Protein AF-A0A8S9IIV4-F1 (afdb_monomer)

Sequence (200 aa):
MEEKLKYLSLVGAGALIGSVSTVALLKLLSRSSVKQQHDETPLTKLLEKNPTTTTVTAAIGQDLLADEIVSEHLTRNIQFFDLEAQRKVTGSYVVVIGLGGVGSHAASMLLRSGVGKLLLVDFDQVSLSSLNRHAVATRADVGIPKAVCLKKHFSAIFPECHVEAKVLLYDSSSEEEILSGNPDFVLDCIDNIDTKVWLS

Radius of gyration: 24.54 Å; Cα contacts (8 Å, |Δi|>4): 240; chains: 1; bounding box: 67×61×58 Å

Structure (mmCIF, N/CA/C/O backbone):
data_AF-A0A8S9IIV4-F1
#
_entry.id   AF-A0A8S9IIV4-F1
#
loop_
_atom_site.group_PDB
_atom_site.id
_atom_site.type_symbol
_atom_site.label_atom_id
_atom_site.label_alt_id
_atom_site.label_comp_id
_atom_site.label_asym_id
_atom_site.label_entity_id
_atom_site.label_seq_id
_atom_site.pdbx_PDB_ins_code
_atom_site.Cartn_x
_atom_site.Cartn_y
_atom_site.Cartn_z
_atom_site.occupancy
_atom_site.B_iso_or_equiv
_atom_site.auth_seq_id
_atom_site.auth_comp_id
_atom_site.auth_asym_id
_atom_site.auth_atom_id
_atom_site.pdbx_PDB_model_num
ATOM 1 N N . MET A 1 1 ? 40.533 -11.752 43.257 1.00 53.47 1 MET A N 1
ATOM 2 C CA . MET A 1 1 ? 40.958 -12.064 41.869 1.00 53.47 1 MET A CA 1
ATOM 3 C C . MET A 1 1 ? 40.416 -13.413 41.380 1.00 53.47 1 MET A C 1
ATOM 5 O O . MET A 1 1 ? 40.329 -13.603 40.178 1.00 53.47 1 MET A O 1
ATOM 9 N N . GLU A 1 2 ? 39.970 -14.307 42.272 1.00 50.22 2 GLU A N 1
ATOM 10 C CA . GLU A 1 2 ? 39.450 -15.643 41.921 1.00 50.22 2 GLU A CA 1
ATOM 11 C C . GLU A 1 2 ? 37.975 -15.699 41.471 1.00 50.22 2 GLU A C 1
ATOM 13 O O . GLU A 1 2 ? 37.574 -16.673 40.843 1.00 50.22 2 GLU A O 1
ATOM 18 N N . GLU A 1 3 ? 37.157 -14.663 41.696 1.00 50.38 3 GLU A N 1
ATOM 19 C CA . GLU A 1 3 ? 35.749 -14.680 41.247 1.00 50.38 3 GLU A CA 1
ATOM 20 C C . GLU A 1 3 ? 35.558 -14.420 39.744 1.00 50.38 3 GLU A C 1
ATOM 22 O O . GLU A 1 3 ? 34.597 -14.906 39.148 1.00 50.38 3 GLU A O 1
ATOM 27 N N . LYS A 1 4 ? 36.493 -13.722 39.085 1.00 43.22 4 LYS A N 1
ATOM 28 C CA . LYS A 1 4 ? 36.398 -13.441 37.639 1.00 43.22 4 LYS A CA 1
ATOM 29 C C . LYS A 1 4 ? 36.689 -14.661 36.754 1.00 43.22 4 LYS A C 1
ATOM 31 O O . LYS A 1 4 ? 36.334 -14.640 35.580 1.00 43.22 4 LYS A O 1
ATOM 36 N N . LEU A 1 5 ? 37.282 -15.728 37.297 1.00 45.66 5 LEU A N 1
ATOM 37 C CA . LEU A 1 5 ? 37.645 -16.921 36.521 1.00 45.66 5 LEU A CA 1
ATOM 38 C C . LEU A 1 5 ? 36.514 -17.967 36.438 1.00 45.66 5 LEU A C 1
ATOM 40 O O . LEU A 1 5 ? 36.489 -18.756 35.498 1.00 45.66 5 LEU A O 1
ATOM 44 N N . LYS A 1 6 ? 35.536 -17.946 37.359 1.00 41.53 6 LYS A N 1
ATOM 45 C CA . LYS A 1 6 ? 34.373 -18.860 37.332 1.00 41.53 6 LYS A CA 1
ATOM 46 C C . LYS A 1 6 ? 33.270 -18.426 36.360 1.00 41.53 6 LYS A C 1
ATOM 48 O O . LYS A 1 6 ? 32.585 -19.276 35.805 1.00 41.53 6 LYS A O 1
ATOM 53 N N . TYR A 1 7 ? 33.119 -17.126 36.102 1.00 41.41 7 TYR A N 1
ATOM 54 C CA . TYR A 1 7 ? 32.130 -16.637 35.132 1.00 41.41 7 TYR A CA 1
ATOM 55 C C . TYR A 1 7 ? 32.550 -16.875 33.674 1.00 41.41 7 TYR A C 1
ATOM 57 O O . TYR A 1 7 ? 31.695 -17.079 32.815 1.00 41.41 7 TYR A O 1
ATOM 65 N N . LEU A 1 8 ? 33.856 -16.927 33.391 1.00 37.94 8 LEU A N 1
ATOM 66 C CA . LEU A 1 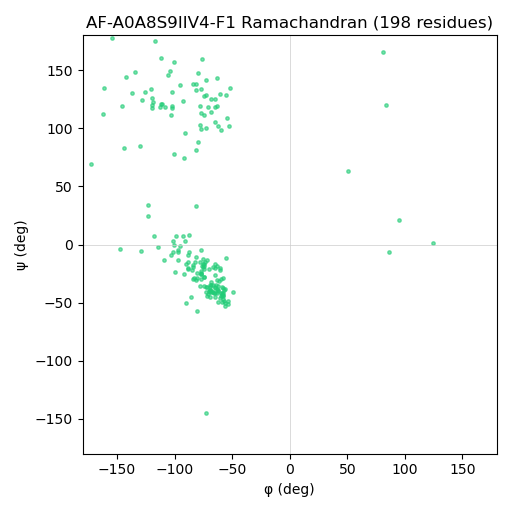8 ? 34.353 -17.151 32.033 1.00 37.94 8 LEU A CA 1
ATOM 67 C C . LEU A 1 8 ? 34.254 -18.626 31.595 1.00 37.94 8 LEU A C 1
ATOM 69 O O . LEU A 1 8 ? 34.108 -18.894 30.406 1.00 37.94 8 LEU A O 1
ATOM 73 N N . SER A 1 9 ? 34.246 -19.585 32.533 1.00 40.44 9 SER A N 1
ATOM 74 C CA . SER A 1 9 ? 34.023 -21.003 32.208 1.00 40.44 9 SER A CA 1
ATOM 75 C C . SER A 1 9 ? 32.545 -21.361 32.017 1.00 40.44 9 SER A C 1
ATOM 77 O O . SER A 1 9 ? 32.244 -22.296 31.277 1.00 40.44 9 SER A O 1
ATOM 79 N N . LEU A 1 10 ? 31.612 -20.602 32.607 1.00 41.16 10 LEU A N 1
ATOM 80 C CA . LEU A 1 10 ? 30.175 -20.861 32.464 1.00 41.16 10 LEU A CA 1
ATOM 81 C C . LEU A 1 10 ? 29.594 -20.304 31.152 1.00 41.16 10 LEU A C 1
ATOM 83 O O . LEU A 1 10 ? 28.684 -20.898 30.579 1.00 41.16 10 LEU A O 1
ATOM 87 N N . VAL A 1 11 ? 30.156 -19.210 30.625 1.00 43.62 11 VAL A N 1
ATOM 88 C CA . VAL A 1 11 ? 29.749 -18.648 29.321 1.00 43.62 11 VAL A CA 1
ATOM 89 C C . VAL A 1 11 ? 30.330 -19.456 28.145 1.00 43.62 11 VAL A C 1
ATOM 91 O O . VAL A 1 11 ? 29.747 -19.489 27.064 1.00 43.62 11 VAL A O 1
ATOM 94 N N . GLY A 1 12 ? 31.425 -20.196 28.362 1.00 41.91 12 GLY A N 1
ATOM 95 C CA . GLY A 1 12 ? 32.062 -21.038 27.342 1.00 41.91 12 GLY A CA 1
ATOM 96 C C . GLY A 1 12 ? 31.382 -22.387 27.061 1.00 41.91 12 GLY A C 1
ATOM 97 O O . GLY A 1 12 ? 31.666 -22.996 26.033 1.00 41.91 12 GLY A O 1
ATOM 98 N N . ALA A 1 13 ? 30.473 -22.860 27.920 1.00 39.53 13 ALA A N 1
ATOM 99 C CA . ALA A 1 13 ? 29.828 -24.172 27.762 1.00 39.53 13 ALA A CA 1
ATOM 100 C C . ALA A 1 13 ? 28.437 -24.124 27.090 1.00 39.53 13 ALA A C 1
ATOM 102 O O . ALA A 1 13 ? 27.929 -25.156 26.657 1.00 39.53 13 ALA A O 1
ATOM 103 N N . GLY A 1 14 ? 27.824 -22.940 26.956 1.00 41.41 14 GLY A N 1
ATOM 104 C CA . GLY A 1 14 ? 26.481 -22.780 26.374 1.00 41.41 14 GLY A CA 1
ATOM 105 C C . GLY A 1 14 ? 26.434 -22.606 24.849 1.00 41.41 14 GLY A C 1
ATOM 106 O O . GLY A 1 14 ? 25.377 -22.769 24.248 1.00 41.41 14 GLY A O 1
ATOM 107 N N . ALA A 1 15 ? 27.563 -22.302 24.202 1.00 43.84 15 ALA A N 1
ATOM 108 C CA . ALA A 1 15 ? 27.602 -21.918 22.784 1.00 43.84 15 ALA A CA 1
ATOM 109 C C . ALA A 1 15 ? 28.057 -23.034 21.819 1.00 43.84 15 ALA A C 1
ATOM 111 O O . ALA A 1 15 ? 28.152 -22.801 20.617 1.00 43.84 15 ALA A O 1
ATOM 112 N N . LEU A 1 16 ? 28.320 -24.251 22.311 1.00 44.00 16 LEU A N 1
ATOM 113 C CA . LEU A 1 16 ? 28.888 -25.346 21.503 1.00 44.00 16 LEU A CA 1
ATOM 114 C C . LEU A 1 16 ? 27.966 -26.559 21.296 1.00 44.00 16 LEU A C 1
ATOM 116 O O . LEU A 1 16 ? 28.324 -27.462 20.548 1.00 44.00 16 LEU A O 1
ATOM 120 N N . ILE A 1 17 ? 26.758 -26.570 21.872 1.00 46.38 17 ILE A N 1
ATOM 121 C CA . ILE A 1 17 ? 25.796 -27.683 21.700 1.00 46.38 17 ILE A CA 1
ATOM 122 C C . ILE A 1 17 ? 24.687 -27.344 20.671 1.00 46.38 17 ILE A C 1
ATOM 124 O O . ILE A 1 17 ? 23.921 -28.208 20.250 1.00 46.38 17 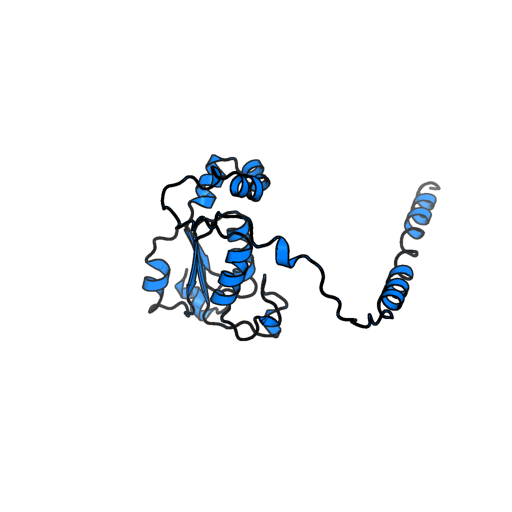ILE A O 1
ATOM 128 N N . GLY A 1 18 ? 24.633 -26.104 20.169 1.00 42.50 18 GLY A N 1
ATOM 129 C CA . GLY A 1 18 ? 23.565 -25.639 19.268 1.00 42.50 18 GLY A CA 1
ATOM 130 C C . GLY A 1 18 ? 23.798 -25.821 17.761 1.00 42.50 18 GLY A C 1
ATOM 131 O O . GLY A 1 18 ? 22.841 -25.747 16.996 1.00 42.50 18 GLY A O 1
ATOM 132 N N . SER A 1 19 ? 25.032 -26.054 17.303 1.00 49.28 19 SER A N 1
ATOM 133 C CA . SER A 1 19 ? 25.365 -26.004 15.864 1.00 49.28 19 SER A CA 1
ATOM 134 C C . SER A 1 19 ? 25.436 -27.369 15.172 1.00 49.28 19 SER A C 1
ATOM 136 O O . SER A 1 19 ? 25.221 -27.458 13.965 1.00 49.28 19 SER A O 1
ATOM 138 N N . VAL A 1 20 ? 25.684 -28.454 15.911 1.00 45.84 20 VAL A N 1
ATOM 139 C CA . VAL A 1 20 ? 25.726 -29.812 15.331 1.00 45.84 20 VAL A CA 1
ATOM 140 C C . VAL A 1 20 ? 24.316 -30.409 15.199 1.00 45.84 20 VAL A C 1
ATOM 142 O O . VAL A 1 20 ? 24.045 -31.175 14.274 1.00 45.84 20 VAL A O 1
ATOM 145 N N . SER A 1 21 ? 23.383 -30.002 16.067 1.00 51.91 21 SER A N 1
ATOM 146 C CA . SER A 1 21 ? 22.019 -30.546 16.101 1.00 51.91 21 SER A CA 1
ATOM 147 C C . SER A 1 21 ? 21.165 -30.097 14.904 1.00 51.91 21 SER A C 1
ATOM 149 O O . SER A 1 21 ? 20.422 -30.890 14.329 1.00 51.91 21 SER A O 1
ATOM 151 N N . THR A 1 22 ? 21.325 -28.855 14.438 1.00 50.53 22 THR A N 1
ATOM 152 C CA . THR A 1 22 ? 20.544 -28.287 13.322 1.00 50.53 22 THR A CA 1
ATOM 153 C C . THR A 1 22 ? 20.874 -28.927 11.974 1.00 50.53 22 THR A C 1
ATOM 155 O O . THR A 1 22 ? 19.968 -29.212 11.192 1.00 50.53 22 THR A O 1
ATOM 158 N N . VAL A 1 23 ? 22.148 -29.228 11.699 1.00 57.16 23 VAL A N 1
ATOM 159 C CA . VAL A 1 23 ? 22.558 -29.863 10.431 1.00 57.16 23 VAL A CA 1
ATOM 160 C C . VAL A 1 23 ? 22.133 -31.336 10.375 1.00 57.16 23 VAL A C 1
ATOM 162 O O . VAL A 1 23 ? 21.725 -31.821 9.316 1.00 57.16 23 VAL A O 1
ATOM 165 N N . ALA A 1 24 ? 22.179 -32.051 11.504 1.00 55.22 24 ALA A N 1
ATOM 166 C CA . ALA A 1 24 ? 21.678 -33.422 11.595 1.00 55.22 24 ALA A CA 1
ATOM 167 C C . ALA A 1 24 ? 20.149 -33.480 11.416 1.00 55.22 24 ALA A C 1
ATOM 169 O O . ALA A 1 24 ? 19.652 -34.331 10.676 1.00 55.22 24 ALA A O 1
ATOM 170 N N . LEU A 1 25 ? 19.420 -32.525 12.007 1.00 52.12 25 LEU A N 1
ATOM 171 C CA . LEU A 1 25 ? 17.968 -32.397 11.865 1.00 52.12 25 LEU A CA 1
ATOM 172 C C . LEU A 1 25 ? 17.553 -32.107 10.410 1.00 52.12 25 LEU A C 1
ATOM 174 O O . LEU A 1 25 ? 16.642 -32.746 9.889 1.00 52.12 25 LEU A O 1
ATOM 178 N N . LEU A 1 26 ? 18.279 -31.229 9.709 1.00 49.84 26 LEU A N 1
ATOM 179 C CA . LEU A 1 26 ? 18.055 -30.940 8.283 1.00 49.84 26 LEU A CA 1
ATOM 180 C C . LEU A 1 26 ? 18.280 -32.165 7.378 1.00 49.84 26 LEU A C 1
ATOM 182 O O . LEU A 1 26 ? 17.540 -32.363 6.414 1.00 49.84 26 LEU A O 1
ATOM 186 N N . LYS A 1 27 ? 19.252 -33.030 7.700 1.00 46.03 27 LYS A N 1
ATOM 187 C CA . LYS A 1 27 ? 19.483 -34.282 6.952 1.00 46.03 27 LYS A CA 1
ATOM 188 C C . LYS A 1 27 ? 18.437 -35.364 7.245 1.00 46.03 27 LYS A C 1
ATOM 190 O O . LYS A 1 27 ? 18.172 -36.184 6.367 1.00 46.03 27 LYS A O 1
ATOM 195 N N . LEU A 1 28 ? 17.834 -35.352 8.435 1.00 51.53 28 LEU A N 1
ATOM 196 C CA . LEU A 1 28 ? 16.732 -36.244 8.821 1.00 51.53 28 LEU A CA 1
ATOM 197 C C . LEU A 1 28 ? 15.401 -35.848 8.163 1.00 51.53 28 LEU A C 1
ATOM 199 O O . LEU A 1 28 ? 14.647 -36.724 7.748 1.00 51.53 28 LEU A O 1
ATOM 203 N N . LEU A 1 29 ? 15.145 -34.549 7.986 1.00 48.78 29 LEU A N 1
ATOM 204 C CA . LEU A 1 29 ? 13.925 -34.049 7.336 1.00 48.78 29 LEU A CA 1
ATOM 205 C C . LEU A 1 29 ? 13.931 -34.218 5.801 1.00 48.78 29 LEU A C 1
ATOM 207 O O . LEU A 1 29 ? 12.874 -34.238 5.179 1.00 48.78 29 LEU A O 1
ATOM 211 N N . SER A 1 30 ? 15.102 -34.408 5.181 1.00 40.81 30 SER A N 1
ATOM 212 C CA . SER A 1 30 ? 15.260 -34.525 3.720 1.00 40.81 30 SER A CA 1
ATOM 213 C C . SER A 1 30 ? 15.088 -35.949 3.152 1.00 40.81 30 SER A C 1
ATOM 215 O O . SER A 1 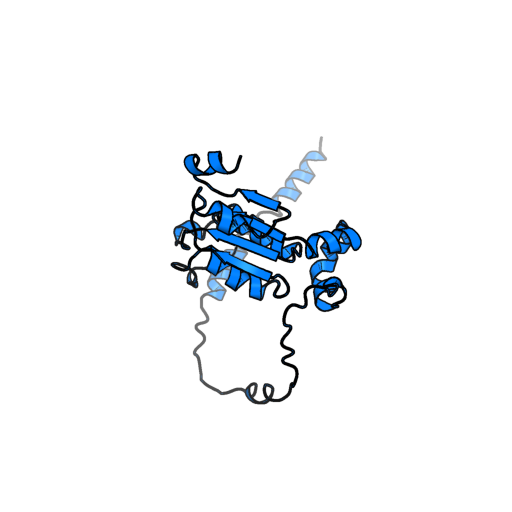30 ? 15.377 -36.159 1.971 1.00 40.81 30 SER A O 1
ATOM 217 N N . ARG A 1 31 ? 14.660 -36.954 3.932 1.00 43.81 31 ARG A N 1
ATOM 218 C CA . ARG A 1 31 ? 14.569 -38.351 3.438 1.00 43.81 31 ARG A CA 1
ATOM 219 C C . ARG A 1 31 ? 13.178 -38.977 3.412 1.00 43.81 31 ARG A C 1
ATOM 221 O O . ARG A 1 31 ? 13.053 -40.135 3.024 1.00 43.81 31 ARG A O 1
ATOM 228 N N . SER A 1 32 ? 12.131 -38.214 3.690 1.00 34.50 32 SER A N 1
ATOM 229 C CA . SER A 1 32 ? 10.758 -38.713 3.597 1.00 34.50 32 SER A CA 1
ATOM 230 C C . SER A 1 32 ? 10.103 -38.255 2.294 1.00 34.50 32 SER A C 1
ATOM 232 O O . SER A 1 32 ? 9.301 -37.326 2.288 1.00 34.50 32 SER A O 1
ATOM 234 N N . SER A 1 33 ? 10.433 -38.908 1.176 1.00 37.16 33 SER A N 1
ATOM 235 C CA . SER A 1 33 ? 9.560 -38.891 -0.005 1.00 37.16 33 SER A CA 1
ATOM 236 C C . SER A 1 33 ? 8.230 -39.537 0.376 1.00 37.16 33 SER A C 1
ATOM 238 O O . SER A 1 33 ? 8.132 -40.760 0.477 1.00 37.16 33 SER A O 1
ATOM 240 N N . VAL A 1 34 ? 7.207 -38.716 0.610 1.00 35.69 34 VAL A N 1
ATOM 241 C CA . VAL A 1 34 ? 5.833 -39.181 0.797 1.00 35.69 34 VAL A CA 1
ATOM 242 C C . VAL A 1 34 ? 5.260 -39.522 -0.574 1.00 35.69 34 VAL A C 1
ATOM 244 O O . VAL A 1 34 ? 5.085 -38.668 -1.440 1.00 35.69 34 VAL A O 1
ATOM 247 N N . LYS A 1 35 ? 5.003 -40.813 -0.768 1.00 32.44 35 LYS A N 1
ATOM 248 C CA . LYS A 1 35 ? 4.274 -41.381 -1.899 1.00 32.44 35 LYS A CA 1
ATOM 249 C C . LYS A 1 35 ? 2.811 -40.927 -1.774 1.00 32.44 35 LYS A C 1
ATOM 251 O O . LYS A 1 35 ? 2.152 -41.295 -0.808 1.00 32.44 35 LYS A O 1
ATOM 256 N N . GLN A 1 36 ? 2.316 -40.106 -2.702 1.00 33.59 36 GLN A N 1
ATOM 257 C CA . GLN A 1 36 ? 0.895 -39.748 -2.746 1.00 33.59 36 GLN A CA 1
ATOM 258 C C . GLN A 1 36 ? 0.078 -40.963 -3.198 1.00 33.59 36 GLN A C 1
ATOM 260 O O . GLN A 1 36 ? 0.261 -41.472 -4.303 1.00 33.59 36 GLN A O 1
ATOM 265 N N . GLN A 1 37 ? -0.813 -41.419 -2.324 1.00 31.41 37 GLN A N 1
ATOM 266 C CA . GLN A 1 37 ? -1.861 -42.386 -2.613 1.00 31.41 37 GLN A CA 1
ATOM 267 C C . GLN A 1 37 ? -3.184 -41.616 -2.518 1.00 31.41 37 GLN A C 1
ATOM 269 O O . GLN A 1 37 ? -3.451 -40.977 -1.503 1.00 31.41 37 GLN A O 1
ATOM 274 N N . HIS A 1 38 ? -3.939 -41.593 -3.618 1.00 35.31 38 HIS A N 1
ATOM 275 C CA . HIS A 1 38 ? -5.248 -40.951 -3.725 1.00 35.31 38 HIS A CA 1
ATOM 276 C C . HIS A 1 38 ? -6.234 -41.680 -2.806 1.00 35.31 38 HIS A C 1
ATOM 278 O O . HIS A 1 38 ? -6.490 -42.862 -3.027 1.00 35.31 38 HIS A O 1
ATOM 284 N N . ASP A 1 39 ? -6.787 -40.983 -1.817 1.00 32.56 39 ASP A N 1
ATOM 285 C CA . ASP A 1 39 ? -8.023 -41.398 -1.157 1.00 32.56 39 ASP A CA 1
ATOM 286 C C . ASP A 1 39 ? -8.809 -40.138 -0.767 1.00 32.56 39 ASP A C 1
ATOM 288 O O . ASP A 1 39 ? -8.299 -39.255 -0.069 1.00 32.56 39 ASP A O 1
ATOM 292 N N . GLU A 1 40 ? -10.016 -39.996 -1.314 1.00 37.44 40 GLU A N 1
ATOM 293 C CA . GLU A 1 40 ? -10.862 -38.822 -1.104 1.00 37.44 40 GLU A CA 1
ATOM 294 C C . GLU A 1 40 ? -11.360 -38.772 0.344 1.00 37.44 40 GLU A C 1
ATOM 296 O O . GLU A 1 40 ? -11.976 -39.711 0.846 1.00 37.44 40 GLU A O 1
ATOM 301 N N . THR A 1 41 ? -11.113 -37.654 1.030 1.00 36.38 41 THR A N 1
ATOM 302 C CA . THR A 1 41 ? -11.568 -37.423 2.408 1.00 36.38 41 THR A CA 1
ATOM 303 C C . THR A 1 41 ? -12.772 -36.465 2.447 1.00 36.38 41 THR A C 1
ATOM 305 O O . THR A 1 41 ? -12.892 -35.568 1.611 1.00 36.38 41 THR A O 1
ATOM 308 N N . PRO A 1 42 ? -13.678 -36.614 3.432 1.00 40.12 42 PRO A N 1
ATOM 309 C CA . PRO A 1 42 ? -15.064 -36.133 3.408 1.00 40.12 42 PRO A CA 1
ATOM 310 C C . PRO A 1 42 ? -15.242 -34.640 3.759 1.00 40.12 42 PRO A C 1
ATOM 312 O O . PRO A 1 42 ? -16.254 -34.259 4.349 1.00 40.12 42 PRO A O 1
ATOM 315 N N . LEU A 1 43 ? -14.283 -33.774 3.407 1.00 35.94 43 LEU A N 1
ATOM 316 C CA . LEU A 1 43 ? -14.374 -32.324 3.652 1.00 35.94 43 LEU A CA 1
ATOM 317 C C . LEU A 1 43 ? -15.312 -31.595 2.678 1.00 35.94 43 LEU A C 1
ATOM 319 O O . LEU A 1 43 ? -15.795 -30.507 2.988 1.00 35.94 43 LEU A O 1
ATOM 323 N N . THR A 1 44 ? -15.629 -32.199 1.532 1.00 36.47 44 THR A N 1
ATOM 324 C CA . THR A 1 44 ? -16.540 -31.626 0.528 1.00 36.47 44 THR A CA 1
ATOM 325 C C . THR A 1 44 ? -17.977 -31.472 1.031 1.00 36.47 44 THR A C 1
ATOM 327 O O . THR A 1 44 ? -18.709 -30.634 0.518 1.00 36.47 44 THR A O 1
ATOM 330 N N . LYS A 1 45 ? -18.381 -32.193 2.085 1.00 37.00 45 LYS A N 1
ATOM 331 C CA . LYS A 1 45 ? -19.748 -32.123 2.637 1.00 37.00 45 LYS A CA 1
ATOM 332 C C . LYS A 1 45 ? -19.973 -31.023 3.682 1.00 37.00 45 LYS A C 1
ATOM 334 O O . LYS A 1 45 ? -21.111 -30.822 4.093 1.00 37.00 45 LYS A O 1
ATOM 339 N N . LEU A 1 46 ? -18.930 -30.311 4.117 1.00 37.22 46 LEU A N 1
ATOM 340 C CA . LEU A 1 46 ? -19.057 -29.242 5.123 1.00 37.22 46 LEU A CA 1
ATOM 341 C C . LEU A 1 46 ? -19.144 -27.831 4.523 1.00 37.22 46 LEU A C 1
ATOM 343 O O . LEU A 1 46 ? -19.417 -26.884 5.252 1.00 37.22 46 LEU A O 1
ATOM 347 N N . LEU A 1 47 ? -18.966 -27.685 3.206 1.00 41.50 47 LEU A N 1
ATOM 348 C CA . LEU A 1 47 ? -19.007 -26.385 2.524 1.00 41.50 47 LEU A CA 1
ATOM 349 C C . LEU A 1 47 ? -20.417 -25.965 2.061 1.00 41.50 47 LEU A C 1
ATOM 351 O O . LEU A 1 47 ? -20.607 -24.817 1.678 1.00 41.50 47 LEU A O 1
ATOM 355 N N . GLU A 1 48 ? -21.425 -26.841 2.139 1.00 37.22 48 GLU A N 1
ATOM 356 C CA . GLU A 1 48 ? -22.793 -26.549 1.658 1.00 37.22 48 GLU A CA 1
ATOM 357 C C . GLU A 1 48 ? -23.739 -25.947 2.716 1.00 37.22 48 GLU A C 1
ATOM 359 O O . GLU A 1 48 ? -24.910 -25.692 2.437 1.00 37.22 48 GLU A O 1
ATOM 364 N N . LYS A 1 49 ? -23.265 -25.676 3.937 1.00 39.91 49 LYS A N 1
ATOM 365 C CA . LYS A 1 49 ? -24.074 -25.029 4.982 1.00 39.91 49 LYS A CA 1
ATOM 366 C C . LYS A 1 49 ? -23.333 -23.855 5.601 1.00 39.91 49 LYS A C 1
ATOM 368 O O . LYS A 1 49 ? -22.732 -24.014 6.652 1.00 39.91 49 LYS A O 1
ATOM 373 N N . ASN A 1 50 ? -23.422 -22.689 4.966 1.00 32.06 50 ASN A N 1
ATOM 374 C CA . ASN A 1 50 ? -23.464 -21.395 5.654 1.00 32.06 50 ASN A CA 1
ATOM 375 C C . ASN A 1 50 ? -24.012 -20.315 4.703 1.00 32.06 50 ASN A C 1
ATOM 377 O O . ASN A 1 50 ? -23.350 -19.977 3.722 1.00 32.06 50 ASN A O 1
ATOM 381 N N . PRO A 1 51 ? -25.212 -19.765 4.962 1.00 42.31 51 PRO A N 1
ATOM 382 C CA . PRO A 1 51 ? -25.721 -18.613 4.241 1.00 42.31 51 PRO A CA 1
ATOM 383 C C . PRO A 1 51 ? -25.295 -17.338 4.977 1.00 42.31 51 PRO A C 1
ATOM 385 O O . PRO A 1 51 ? -25.974 -16.941 5.913 1.00 42.31 51 PRO A O 1
ATOM 388 N N . THR A 1 52 ? -24.195 -16.709 4.557 1.00 34.59 52 THR A N 1
ATOM 389 C CA . THR A 1 52 ? -23.883 -15.287 4.835 1.00 34.59 52 THR A CA 1
ATOM 390 C C . THR A 1 52 ? -22.646 -14.853 4.048 1.00 34.59 52 THR A C 1
ATOM 392 O O . THR A 1 52 ? -21.581 -14.568 4.585 1.00 34.59 52 THR A O 1
ATOM 395 N N . THR A 1 53 ? -22.785 -14.759 2.728 1.00 32.56 53 THR A N 1
ATOM 396 C CA . THR A 1 53 ? -21.965 -13.818 1.958 1.00 32.56 53 THR A CA 1
ATOM 397 C C . THR A 1 53 ? -22.624 -12.451 2.101 1.00 32.56 53 THR A C 1
ATOM 399 O O . THR A 1 53 ? -23.408 -12.035 1.253 1.00 32.56 53 THR A O 1
ATOM 402 N N . THR A 1 54 ? -22.366 -11.770 3.218 1.00 34.28 54 THR A N 1
ATOM 403 C CA . THR A 1 54 ? -22.662 -10.341 3.313 1.00 34.28 54 THR A CA 1
ATOM 404 C C . THR A 1 54 ? -21.621 -9.631 2.466 1.00 34.28 54 THR A C 1
ATOM 406 O O . THR A 1 54 ? -20.467 -9.479 2.855 1.00 34.28 54 THR A O 1
ATOM 409 N N . THR A 1 55 ? -22.019 -9.249 1.260 1.00 31.92 55 THR A N 1
ATOM 410 C CA . THR A 1 55 ? -21.306 -8.271 0.448 1.00 31.92 55 THR A CA 1
ATOM 411 C C . THR A 1 55 ? -21.247 -6.965 1.240 1.00 31.92 55 THR A C 1
ATOM 413 O O . THR A 1 55 ? -22.222 -6.221 1.276 1.00 31.92 55 THR A O 1
ATOM 416 N N . VAL A 1 56 ? -20.126 -6.689 1.909 1.00 41.78 56 VAL A N 1
ATOM 417 C CA . VAL A 1 56 ? -19.880 -5.373 2.506 1.00 41.78 56 VAL A CA 1
ATOM 418 C C . VAL A 1 56 ? -19.420 -4.457 1.380 1.00 41.78 56 VAL A C 1
ATOM 420 O O . VAL A 1 56 ? -18.243 -4.348 1.050 1.00 41.78 56 VAL A O 1
ATOM 423 N N . THR A 1 57 ? -20.391 -3.840 0.717 1.00 34.66 57 THR A N 1
ATOM 424 C CA . THR A 1 57 ? -20.157 -2.604 -0.022 1.00 34.66 57 THR A CA 1
ATOM 425 C C . THR A 1 57 ? -19.735 -1.563 1.010 1.00 34.66 57 THR A C 1
ATOM 427 O O . THR A 1 57 ? -20.485 -1.310 1.949 1.00 34.66 57 THR A O 1
ATOM 430 N N . ALA A 1 58 ? -18.525 -1.017 0.873 1.00 39.38 58 ALA A N 1
ATOM 431 C CA . ALA A 1 58 ? -17.972 -0.001 1.760 1.00 39.38 58 ALA A CA 1
ATOM 432 C C . ALA A 1 58 ? -18.950 1.177 1.899 1.00 39.38 58 ALA A C 1
ATOM 434 O O . ALA A 1 58 ? -19.088 2.015 1.004 1.00 39.38 58 ALA A O 1
ATOM 435 N N . ALA A 1 59 ? -19.660 1.210 3.024 1.00 34.84 59 ALA A N 1
ATOM 436 C CA . ALA A 1 59 ? -20.486 2.328 3.422 1.00 34.84 59 ALA A CA 1
ATOM 437 C C . ALA A 1 59 ? -19.558 3.405 3.984 1.00 34.84 59 ALA A C 1
ATOM 439 O O . ALA A 1 59 ? -19.078 3.314 5.113 1.00 34.84 59 ALA A O 1
ATOM 440 N N . ILE A 1 60 ? -19.303 4.431 3.177 1.00 42.50 60 ILE A N 1
ATOM 441 C CA . ILE A 1 60 ? -18.743 5.695 3.649 1.00 42.50 60 ILE A CA 1
ATOM 442 C C . ILE A 1 60 ? -19.671 6.193 4.769 1.00 42.50 60 ILE A C 1
ATOM 444 O O . ILE A 1 60 ? -20.810 6.572 4.501 1.00 42.50 60 ILE A O 1
ATOM 448 N N . GLY A 1 61 ? -19.207 6.138 6.021 1.00 52.56 61 GLY A N 1
ATOM 449 C CA . GLY A 1 61 ? -19.922 6.686 7.180 1.00 52.56 61 GLY A CA 1
ATOM 450 C C . GLY A 1 61 ? -20.216 5.732 8.343 1.00 52.56 61 GLY A C 1
ATOM 451 O O . GLY A 1 61 ? -20.830 6.178 9.310 1.00 52.56 61 GLY A O 1
ATOM 452 N N . GLN A 1 62 ? -19.799 4.463 8.300 1.00 65.44 62 GLN A N 1
ATOM 453 C CA . GLN A 1 62 ? -19.846 3.586 9.482 1.00 65.44 62 GLN A CA 1
ATOM 454 C C . GLN A 1 62 ? -18.496 3.579 10.216 1.00 65.44 62 GLN A C 1
ATOM 456 O O . GLN A 1 62 ? -17.444 3.542 9.582 1.00 65.44 62 GLN A O 1
ATOM 461 N N . ASP A 1 63 ? -18.532 3.644 11.552 1.00 85.50 63 ASP A N 1
ATOM 462 C CA . ASP A 1 63 ? -17.342 3.502 12.399 1.00 85.50 63 ASP A CA 1
ATOM 463 C C . ASP A 1 63 ? -16.784 2.085 12.235 1.00 85.50 63 ASP A C 1
ATOM 465 O O . ASP A 1 63 ? -17.363 1.124 12.740 1.00 85.50 63 ASP A O 1
ATOM 469 N N . LEU A 1 64 ? -15.673 1.956 11.506 1.00 88.81 64 LEU A N 1
ATOM 470 C CA . LEU A 1 64 ? -15.048 0.669 11.210 1.00 88.81 64 LEU A CA 1
ATOM 471 C C . LEU A 1 64 ? -14.638 -0.079 12.489 1.00 88.81 64 LEU A C 1
ATOM 473 O O . LEU A 1 64 ? -14.659 -1.305 12.522 1.00 88.81 64 LEU A O 1
ATOM 477 N N . LEU A 1 65 ? -14.315 0.651 13.561 1.00 92.06 65 LEU A N 1
ATOM 478 C CA . LEU A 1 65 ? -13.923 0.068 14.846 1.00 92.06 65 LEU A CA 1
ATOM 479 C C . LEU A 1 65 ? -15.114 -0.458 15.660 1.00 92.06 65 LEU A C 1
ATOM 481 O O . LEU A 1 65 ? -14.907 -1.051 16.715 1.00 92.06 65 LEU A O 1
ATOM 485 N N . ALA A 1 66 ? -16.352 -0.250 15.197 1.00 92.00 66 ALA A N 1
ATOM 486 C CA . ALA A 1 66 ? -17.524 -0.891 15.788 1.00 92.00 66 ALA A CA 1
ATOM 487 C C . ALA A 1 66 ? -17.624 -2.383 15.421 1.00 92.00 66 ALA A C 1
ATOM 489 O O . ALA A 1 66 ? -18.341 -3.124 16.093 1.00 92.00 66 ALA A O 1
ATOM 490 N N . ASP A 1 67 ? -16.923 -2.823 14.370 1.00 94.69 67 ASP A N 1
ATOM 491 C CA . ASP A 1 67 ? -16.788 -4.238 14.039 1.00 94.69 67 ASP A CA 1
ATOM 492 C C . ASP A 1 67 ? -15.818 -4.924 15.016 1.00 94.69 67 ASP A C 1
ATOM 494 O O . ASP A 1 67 ? -14.692 -4.471 15.231 1.00 94.69 67 ASP A O 1
ATOM 498 N N . GLU A 1 68 ? -16.257 -6.031 15.617 1.00 95.12 68 GLU A N 1
ATOM 499 C CA . GLU A 1 68 ? -15.492 -6.751 16.639 1.00 95.12 68 GLU A CA 1
ATOM 500 C C . GLU A 1 68 ? -14.195 -7.358 16.081 1.00 95.12 68 GLU A C 1
ATOM 502 O O . GLU A 1 68 ? -13.163 -7.329 16.755 1.00 95.12 68 GLU A O 1
ATOM 507 N N . ILE A 1 6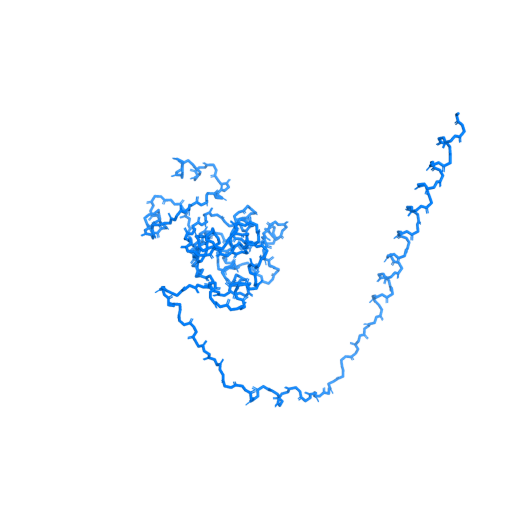9 ? -14.214 -7.858 14.841 1.00 95.94 69 ILE A N 1
ATOM 508 C CA . ILE A 1 69 ? -13.038 -8.454 14.194 1.00 95.94 69 ILE A CA 1
ATOM 509 C C . ILE A 1 69 ? -12.015 -7.361 13.899 1.00 95.94 69 ILE A C 1
ATOM 511 O O . ILE A 1 69 ? -10.828 -7.539 14.187 1.00 95.94 69 ILE A O 1
ATOM 515 N N . VAL A 1 70 ? -12.460 -6.223 13.363 1.00 96.25 70 VAL A N 1
ATOM 516 C CA . VAL A 1 70 ? -11.565 -5.094 13.080 1.00 96.25 70 VAL A CA 1
ATOM 517 C C . VAL A 1 70 ? -10.982 -4.523 14.367 1.00 96.25 70 VAL A C 1
ATOM 519 O O . VAL A 1 70 ? -9.771 -4.291 14.442 1.00 96.25 70 VAL A O 1
ATOM 522 N N . SER A 1 71 ? -11.820 -4.323 15.386 1.00 95.38 71 SER A N 1
ATOM 523 C CA . SER A 1 71 ? -11.368 -3.839 16.688 1.00 95.38 71 SER A CA 1
ATOM 524 C C . SER A 1 71 ? -10.315 -4.774 17.276 1.00 95.38 71 SER A C 1
ATOM 526 O O . SER A 1 71 ? -9.284 -4.291 17.741 1.00 95.38 71 SER A O 1
ATOM 528 N N . GLU A 1 72 ? -10.526 -6.094 17.212 1.00 97.56 72 GLU A N 1
ATOM 529 C CA . GLU A 1 72 ? -9.556 -7.058 17.732 1.00 97.56 72 GLU A CA 1
ATOM 530 C C . GLU A 1 72 ? -8.255 -7.076 16.915 1.00 97.56 72 GLU A C 1
ATOM 532 O O . GLU A 1 72 ? -7.159 -7.090 17.482 1.00 97.56 72 GLU A O 1
ATOM 537 N N . HIS A 1 73 ? -8.347 -6.996 15.585 1.00 97.38 73 HIS A N 1
ATOM 538 C CA . HIS A 1 73 ? -7.179 -6.923 14.703 1.00 97.38 73 HIS A CA 1
ATOM 539 C C . HIS A 1 73 ? -6.288 -5.712 15.041 1.00 97.38 73 HIS A C 1
ATOM 541 O O . HIS A 1 73 ? -5.058 -5.813 15.025 1.00 97.38 73 HIS A O 1
ATOM 547 N N . LEU A 1 74 ? -6.893 -4.581 15.413 1.00 97.69 74 LEU A N 1
ATOM 548 C CA . LEU A 1 74 ? -6.193 -3.333 15.727 1.00 97.69 74 LEU A CA 1
ATOM 549 C C . LEU A 1 74 ? -5.986 -3.100 17.234 1.00 97.69 74 LEU A C 1
ATOM 551 O O . LEU A 1 74 ? -5.456 -2.050 17.610 1.00 97.69 74 LEU A O 1
ATOM 555 N N . THR A 1 75 ? -6.310 -4.068 18.103 1.00 97.62 75 THR A N 1
ATOM 556 C CA . THR A 1 75 ? -6.264 -3.925 19.573 1.00 97.62 75 THR A CA 1
ATOM 557 C C . THR A 1 75 ? -4.942 -3.340 20.080 1.00 97.62 75 THR A C 1
ATOM 559 O O . THR A 1 75 ? -4.931 -2.483 20.964 1.00 97.62 75 THR A O 1
ATOM 562 N N . ARG A 1 76 ? -3.799 -3.758 19.519 1.00 97.75 76 ARG A N 1
ATOM 563 C CA . ARG A 1 76 ? -2.476 -3.252 19.939 1.00 97.75 76 ARG A CA 1
ATOM 564 C C . ARG A 1 76 ? -2.233 -1.799 19.553 1.00 97.75 76 ARG A C 1
ATOM 566 O O . ARG A 1 76 ? -1.610 -1.075 20.326 1.00 97.75 76 ARG A O 1
ATOM 573 N N . ASN A 1 77 ? -2.748 -1.370 18.408 1.00 97.12 77 ASN A N 1
ATOM 574 C CA . ASN A 1 77 ? -2.641 0.017 17.974 1.00 97.12 77 ASN A CA 1
ATOM 575 C C . ASN A 1 77 ? -3.546 0.898 18.844 1.00 97.12 77 ASN A C 1
ATOM 577 O O . ASN A 1 77 ? -3.090 1.921 19.344 1.00 97.12 77 ASN A O 1
ATOM 581 N N . ILE A 1 78 ? -4.769 0.437 19.137 1.00 97.06 78 ILE A N 1
ATOM 582 C CA . ILE A 1 78 ? -5.716 1.122 20.033 1.00 97.06 78 ILE A CA 1
ATOM 583 C C . ILE A 1 78 ? -5.127 1.278 21.441 1.00 97.06 78 ILE A C 1
ATOM 585 O O . ILE A 1 78 ? -5.238 2.340 22.041 1.00 97.06 78 ILE A O 1
ATOM 589 N N . GLN A 1 79 ? -4.457 0.253 21.977 1.00 97.38 79 GLN A N 1
ATOM 590 C CA . GLN A 1 79 ? -3.792 0.338 23.286 1.00 97.38 79 GLN A CA 1
ATOM 591 C C . GLN A 1 79 ? -2.653 1.365 23.321 1.00 97.38 79 GLN A C 1
ATOM 593 O O . GLN A 1 79 ? -2.367 1.916 24.382 1.00 97.38 79 GLN A O 1
ATOM 598 N N . PHE A 1 80 ? -1.982 1.589 22.190 1.00 96.88 80 PHE A N 1
ATOM 599 C CA . PHE A 1 80 ? -0.862 2.520 22.091 1.00 96.88 80 PHE A CA 1
ATOM 600 C C . PHE A 1 80 ? -1.318 3.960 21.825 1.00 96.88 80 PHE A C 1
ATOM 602 O O . PHE A 1 80 ? -0.822 4.884 22.467 1.00 96.88 80 PHE A O 1
ATOM 609 N N . PHE A 1 81 ? -2.250 4.148 20.889 1.00 92.81 81 PHE A N 1
ATOM 610 C CA . PHE A 1 81 ? -2.708 5.465 20.455 1.00 92.81 81 PHE A CA 1
ATOM 611 C C . PHE A 1 81 ? -3.913 5.999 21.218 1.00 92.81 81 PHE A C 1
ATOM 613 O O . PHE A 1 81 ? -4.037 7.212 21.280 1.00 92.81 81 PHE A O 1
ATOM 620 N N . ASP A 1 82 ? -4.738 5.124 21.798 1.00 96.44 82 ASP A N 1
ATOM 621 C CA . ASP A 1 82 ? -6.149 5.327 22.152 1.00 96.44 82 ASP A CA 1
ATOM 622 C C . ASP A 1 82 ? -7.144 5.146 20.983 1.00 96.44 82 ASP A C 1
ATOM 624 O O . ASP A 1 82 ? -6.778 5.049 19.808 1.00 96.44 82 ASP A O 1
ATOM 628 N N . LEU A 1 83 ? -8.432 5.021 21.328 1.00 95.44 83 LEU A N 1
ATOM 629 C CA . LEU A 1 83 ? -9.503 4.736 20.369 1.00 95.44 83 LEU A CA 1
ATOM 630 C C . LEU A 1 83 ? -9.767 5.913 19.419 1.00 95.44 83 LEU A C 1
ATOM 632 O O . LEU A 1 83 ? -9.994 5.701 18.230 1.00 95.44 83 LEU A O 1
ATOM 636 N N . GLU A 1 84 ? -9.723 7.149 19.915 1.00 95.69 84 GLU A N 1
ATOM 637 C CA . GLU A 1 84 ? -9.991 8.344 19.107 1.00 95.69 84 GLU A CA 1
ATOM 638 C C . GLU A 1 84 ? -8.873 8.593 18.095 1.00 95.69 84 GLU A C 1
ATOM 640 O O . GLU A 1 84 ? -9.122 8.946 16.939 1.00 95.69 84 GLU A O 1
ATOM 645 N N . ALA A 1 85 ? -7.625 8.381 18.502 1.00 96.50 85 ALA A N 1
ATOM 646 C CA . ALA A 1 85 ? -6.484 8.432 17.610 1.00 96.50 85 ALA A CA 1
ATOM 647 C C . ALA A 1 85 ? -6.539 7.302 16.573 1.00 96.50 85 ALA A C 1
ATOM 649 O O . ALA A 1 85 ? -6.319 7.568 15.388 1.00 96.50 85 ALA A O 1
ATOM 650 N N . GLN A 1 86 ? -6.918 6.079 16.964 1.00 97.50 86 GLN A N 1
ATOM 651 C CA . GLN A 1 86 ? -7.102 4.992 16.000 1.00 97.50 86 GLN A CA 1
ATOM 652 C C . GLN A 1 86 ? -8.208 5.309 14.983 1.00 97.50 86 GLN A C 1
ATOM 654 O O . GLN A 1 86 ? -8.016 5.041 13.797 1.00 97.50 86 GLN A O 1
ATOM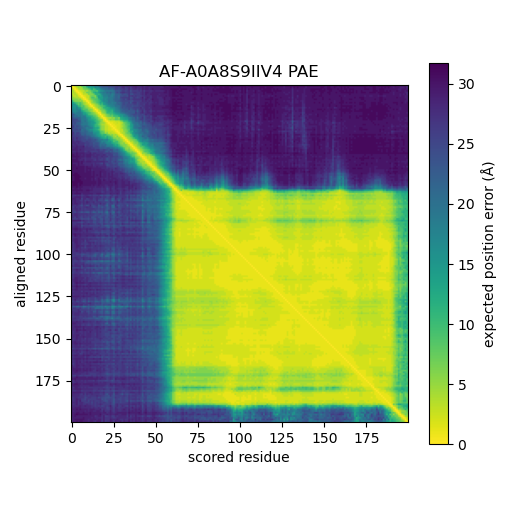 659 N N . ARG A 1 87 ? -9.316 5.941 15.401 1.00 96.38 87 ARG A N 1
ATOM 660 C CA . ARG A 1 87 ? -10.380 6.397 14.486 1.00 96.38 87 ARG A CA 1
ATOM 661 C C . ARG A 1 87 ? -9.855 7.347 13.413 1.00 96.38 87 ARG A C 1
ATOM 663 O O . ARG A 1 87 ? -10.249 7.239 12.252 1.00 96.38 87 ARG A O 1
ATOM 670 N N . LYS A 1 88 ? -8.934 8.249 13.770 1.00 96.88 88 LYS A N 1
ATOM 671 C CA . LYS A 1 88 ? -8.276 9.140 12.798 1.00 96.88 88 LYS A CA 1
ATOM 672 C C . LYS A 1 88 ? -7.422 8.357 11.806 1.00 96.88 88 LYS A C 1
ATOM 674 O O . LYS A 1 88 ? -7.472 8.647 10.617 1.00 96.88 88 LYS A O 1
ATOM 679 N N . VAL A 1 89 ? -6.681 7.349 12.273 1.00 97.31 89 VAL A N 1
ATOM 680 C CA . VAL A 1 89 ? -5.891 6.474 11.391 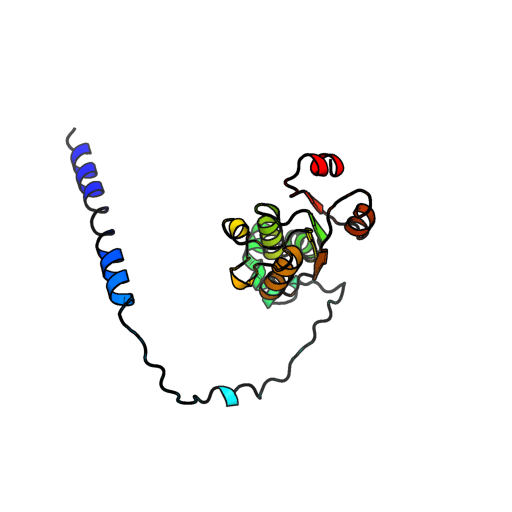1.00 97.31 89 VAL A CA 1
ATOM 681 C C . VAL A 1 89 ? -6.809 5.727 10.422 1.00 97.31 89 VAL A C 1
ATOM 683 O O . VAL A 1 89 ? -6.594 5.793 9.212 1.00 97.31 89 VAL A O 1
ATOM 686 N N . THR A 1 90 ? -7.880 5.103 10.914 1.00 97.06 90 THR A N 1
ATOM 687 C CA . THR A 1 90 ? -8.859 4.403 10.063 1.00 97.06 90 THR A CA 1
ATOM 688 C C . THR A 1 90 ? -9.630 5.326 9.131 1.00 97.06 90 THR A C 1
ATOM 690 O O . THR A 1 90 ? -10.063 4.887 8.075 1.00 97.06 90 THR A O 1
ATOM 693 N N . GLY A 1 91 ? -9.784 6.604 9.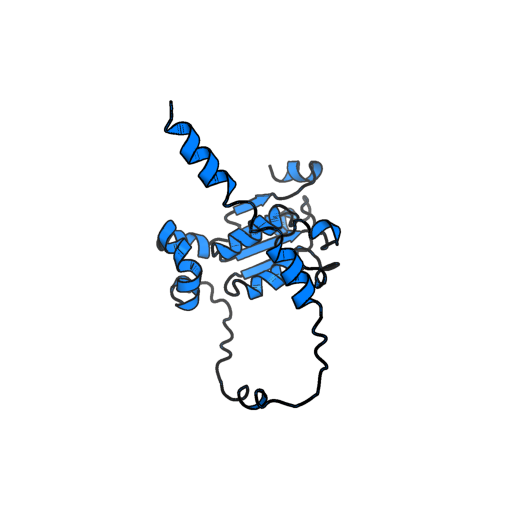477 1.00 96.44 91 GLY A N 1
ATOM 694 C CA . GLY A 1 91 ? -10.400 7.604 8.604 1.00 96.44 91 GLY A CA 1
ATOM 695 C C . GLY A 1 91 ? -9.460 8.191 7.549 1.00 96.44 91 GLY A C 1
ATOM 696 O O . GLY A 1 91 ? -9.935 8.897 6.665 1.00 96.44 91 GLY A O 1
ATOM 697 N N . SER A 1 92 ? -8.153 7.926 7.635 1.00 97.44 92 SER A N 1
ATOM 698 C CA . SER A 1 92 ? -7.160 8.586 6.784 1.00 97.44 92 SER A CA 1
ATOM 699 C C . SER A 1 92 ? -7.069 8.004 5.371 1.00 97.44 92 SER A C 1
ATOM 701 O O . SER A 1 92 ? -7.228 6.795 5.148 1.00 97.44 92 SER A O 1
ATOM 703 N N . TYR A 1 93 ? -6.754 8.884 4.422 1.00 98.00 93 TYR A N 1
ATOM 704 C CA . TYR A 1 93 ? -6.399 8.567 3.047 1.00 98.00 93 TYR A CA 1
ATOM 705 C C . TYR A 1 93 ? -4.933 8.909 2.775 1.00 98.00 93 TYR A C 1
ATOM 707 O O . TYR A 1 93 ? -4.523 10.068 2.834 1.00 98.00 93 TYR A O 1
ATOM 715 N N . VAL A 1 94 ? -4.148 7.888 2.423 1.00 98.62 94 VAL A N 1
ATOM 716 C CA . VAL A 1 94 ? -2.719 8.034 2.141 1.00 98.62 94 VAL A CA 1
ATOM 717 C C . VAL A 1 94 ? -2.380 7.585 0.720 1.00 98.62 94 VAL A C 1
ATOM 719 O O . VAL A 1 94 ? -2.781 6.509 0.270 1.00 98.62 94 VAL A O 1
ATOM 722 N N . VAL A 1 95 ? -1.596 8.400 0.016 1.00 98.50 95 VAL A N 1
ATOM 723 C CA . VAL A 1 95 ? -1.033 8.076 -1.303 1.00 98.50 95 VAL A CA 1
ATOM 724 C C . VAL A 1 95 ? 0.429 7.681 -1.124 1.00 98.50 95 VAL A C 1
ATOM 726 O O . VAL A 1 95 ? 1.184 8.393 -0.466 1.00 98.50 95 VAL A O 1
ATOM 729 N N . VAL A 1 96 ? 0.849 6.560 -1.708 1.00 98.38 96 VAL A N 1
ATOM 730 C CA . VAL A 1 96 ? 2.248 6.103 -1.689 1.00 98.38 96 VAL A CA 1
ATOM 731 C C . VAL A 1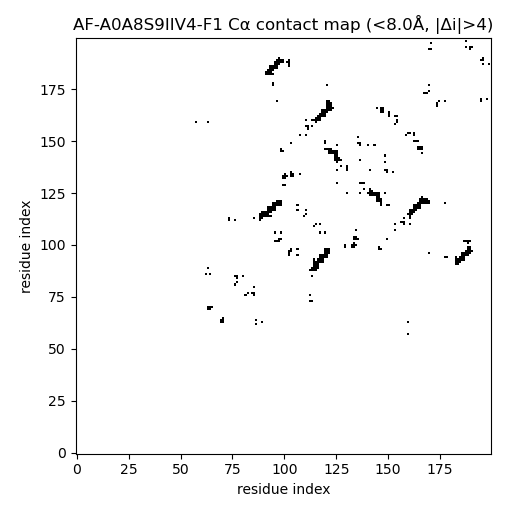 96 ? 2.763 6.017 -3.118 1.00 98.38 96 VAL A C 1
ATOM 733 O O . VAL A 1 96 ? 2.218 5.260 -3.927 1.00 98.38 96 VAL A O 1
ATOM 736 N N . ILE A 1 97 ? 3.811 6.784 -3.418 1.00 97.56 97 ILE A N 1
ATOM 737 C CA . ILE A 1 97 ? 4.377 6.914 -4.763 1.00 97.56 97 ILE A CA 1
ATOM 738 C C . ILE A 1 97 ? 5.755 6.261 -4.791 1.00 97.56 97 ILE A C 1
ATOM 740 O O . ILE A 1 97 ? 6.649 6.641 -4.041 1.00 97.56 97 ILE A O 1
ATOM 744 N N . GLY A 1 98 ? 5.923 5.271 -5.664 1.00 97.25 98 GLY A N 1
ATOM 745 C CA . GLY A 1 98 ? 7.075 4.378 -5.674 1.00 97.25 98 GLY A CA 1
ATOM 746 C C . GLY A 1 98 ? 6.882 3.238 -4.677 1.00 97.25 98 GLY A C 1
ATOM 747 O O . GLY A 1 98 ? 6.743 3.437 -3.476 1.00 97.25 98 GLY A O 1
ATOM 748 N N . LEU A 1 99 ? 6.889 2.003 -5.164 1.00 98.12 99 LEU A N 1
ATOM 749 C CA . LEU A 1 99 ? 6.581 0.780 -4.417 1.00 98.12 99 LEU A CA 1
ATOM 750 C C . LEU A 1 99 ? 7.749 -0.212 -4.493 1.00 98.12 99 LEU A C 1
ATOM 752 O O . LEU A 1 99 ? 7.579 -1.429 -4.494 1.00 98.12 99 LEU A O 1
ATOM 756 N N . GLY A 1 100 ? 8.971 0.322 -4.534 1.00 95.88 100 GLY A N 1
ATOM 757 C CA . GLY A 1 100 ? 10.213 -0.433 -4.397 1.00 95.88 100 GLY A CA 1
ATOM 758 C C . GLY A 1 100 ? 10.462 -0.915 -2.961 1.00 95.88 100 GLY A C 1
ATOM 759 O O . GLY A 1 100 ? 9.545 -1.255 -2.217 1.00 95.88 100 GLY A O 1
ATOM 760 N N . GLY A 1 101 ? 11.728 -0.949 -2.539 1.00 96.00 101 GLY A N 1
ATOM 761 C CA . GLY A 1 101 ? 12.094 -1.462 -1.211 1.00 96.00 101 GLY A CA 1
ATOM 762 C C . GLY A 1 101 ? 11.496 -0.661 -0.048 1.00 96.00 101 GLY A C 1
ATOM 763 O O . GLY A 1 101 ? 11.028 -1.254 0.917 1.00 96.00 101 GLY A O 1
ATOM 764 N N . VAL A 1 102 ? 11.467 0.670 -0.158 1.00 97.38 102 VAL A N 1
ATOM 765 C CA . VAL A 1 102 ? 10.931 1.555 0.891 1.00 97.38 102 VAL A CA 1
ATOM 766 C C . VAL A 1 102 ? 9.408 1.610 0.827 1.00 97.38 102 VAL A C 1
ATOM 768 O O . VAL A 1 102 ? 8.742 1.237 1.789 1.00 97.38 102 VAL A O 1
ATOM 771 N N . GLY A 1 103 ? 8.851 2.005 -0.319 1.00 98.19 103 GLY A N 1
ATOM 772 C CA . GLY A 1 103 ? 7.414 2.240 -0.437 1.00 98.19 103 GLY A CA 1
ATOM 773 C C . GLY A 1 103 ? 6.551 0.999 -0.241 1.00 98.19 103 GLY A C 1
ATOM 774 O O . GLY A 1 103 ? 5.505 1.094 0.393 1.00 98.19 103 GLY A O 1
ATOM 775 N N . SER A 1 104 ? 7.002 -0.189 -0.668 1.00 98.50 104 SER A N 1
ATOM 776 C CA . SER A 1 104 ? 6.253 -1.428 -0.396 1.00 98.50 104 SER A CA 1
ATOM 777 C C . SER A 1 104 ? 6.152 -1.734 1.104 1.00 98.50 104 SER A C 1
ATOM 779 O O . SER A 1 104 ? 5.097 -2.160 1.576 1.00 98.50 104 SER A O 1
ATOM 781 N N . HIS A 1 105 ? 7.217 -1.476 1.871 1.00 98.62 105 HIS A N 1
ATOM 782 C CA . HIS A 1 105 ? 7.209 -1.639 3.325 1.00 98.62 105 HIS A CA 1
ATOM 783 C C . HIS A 1 105 ? 6.382 -0.552 4.005 1.00 98.62 105 HIS A C 1
ATOM 785 O O . HIS A 1 105 ? 5.566 -0.876 4.866 1.00 98.62 105 HIS A O 1
ATOM 791 N N . ALA A 1 106 ? 6.538 0.709 3.594 1.00 98.62 106 ALA A N 1
ATOM 792 C CA . ALA A 1 106 ? 5.759 1.819 4.134 1.00 98.62 106 ALA A CA 1
ATOM 793 C C . ALA A 1 106 ? 4.254 1.586 3.929 1.00 98.62 106 ALA A C 1
ATOM 795 O O . ALA A 1 106 ? 3.496 1.601 4.896 1.00 98.62 106 ALA A O 1
ATOM 796 N N . ALA A 1 107 ? 3.837 1.246 2.706 1.00 98.75 107 ALA A N 1
ATOM 797 C CA . ALA A 1 107 ? 2.453 0.908 2.387 1.00 98.75 107 ALA A CA 1
ATOM 798 C C . ALA A 1 107 ? 1.943 -0.287 3.210 1.00 98.75 107 ALA A C 1
ATOM 800 O O . ALA A 1 107 ? 0.829 -0.248 3.729 1.00 98.75 107 ALA A O 1
ATOM 801 N N . SER A 1 108 ? 2.762 -1.335 3.386 1.00 98.69 108 SER A N 1
ATOM 802 C CA . SER A 1 108 ? 2.358 -2.494 4.192 1.00 98.69 108 SER A CA 1
ATOM 803 C C . SER A 1 108 ? 2.200 -2.146 5.670 1.00 98.69 108 SER A C 1
ATOM 805 O O . SER A 1 108 ? 1.343 -2.737 6.325 1.00 98.69 108 SER A O 1
ATOM 807 N N . MET A 1 109 ? 3.025 -1.246 6.208 1.00 98.50 109 MET A N 1
ATOM 808 C CA . MET A 1 109 ? 2.902 -0.800 7.595 1.00 98.50 109 MET A CA 1
ATOM 809 C C . MET A 1 109 ? 1.693 0.116 7.771 1.00 98.50 109 MET A C 1
ATOM 811 O O . MET A 1 109 ? 0.956 -0.069 8.728 1.00 98.50 109 MET A O 1
ATOM 815 N N . LEU A 1 110 ? 1.424 1.027 6.831 1.00 98.62 110 LEU A N 1
ATOM 816 C CA . LEU A 1 110 ? 0.215 1.860 6.842 1.00 98.62 110 LEU A CA 1
ATOM 817 C C . LEU A 1 110 ? -1.061 1.009 6.845 1.00 98.62 110 LEU A C 1
ATOM 819 O O . LEU A 1 110 ? -1.933 1.218 7.687 1.00 98.62 110 LEU A O 1
ATOM 823 N N . LEU A 1 111 ? -1.132 -0.000 5.970 1.00 98.62 111 LEU A N 1
ATOM 824 C CA . LEU A 1 111 ? -2.245 -0.951 5.947 1.00 98.62 111 LEU A CA 1
ATOM 825 C C . LEU A 1 111 ? -2.423 -1.638 7.311 1.00 98.62 111 LEU A C 1
ATOM 827 O O . LEU A 1 111 ? -3.520 -1.661 7.855 1.00 98.62 111 LEU A O 1
ATOM 831 N N . ARG A 1 112 ? -1.337 -2.178 7.880 1.00 98.12 112 ARG A N 1
ATOM 832 C CA . ARG A 1 112 ? -1.359 -2.900 9.168 1.00 98.12 112 ARG A CA 1
ATOM 833 C C . ARG A 1 112 ? -1.609 -1.992 10.374 1.00 98.12 112 ARG A C 1
ATOM 835 O O . ARG A 1 112 ? -2.047 -2.471 11.414 1.00 98.12 112 ARG A O 1
ATOM 842 N N . SER A 1 113 ? -1.355 -0.695 10.236 1.00 97.69 113 SER A N 1
ATOM 843 C CA . SER A 1 113 ? -1.740 0.317 11.221 1.00 97.69 113 SER A CA 1
ATOM 844 C C . SER A 1 113 ? -3.237 0.638 11.177 1.00 97.69 113 SER A C 1
ATOM 846 O O . SER A 1 113 ? -3.747 1.268 12.103 1.00 97.69 113 SER A O 1
ATOM 848 N N . GLY A 1 114 ? -3.943 0.184 10.138 1.00 97.31 114 GLY A N 1
ATOM 849 C CA . GLY A 1 114 ? -5.378 0.362 9.965 1.00 97.31 114 GLY A CA 1
ATOM 850 C C . GLY A 1 114 ? -5.758 1.570 9.115 1.00 97.31 114 GLY A C 1
ATOM 851 O O . GLY A 1 114 ? -6.877 2.036 9.258 1.00 97.31 114 GLY A O 1
ATOM 852 N N . VAL A 1 115 ? -4.872 2.105 8.263 1.00 98.12 115 VAL A N 1
ATOM 853 C CA . VAL A 1 115 ? -5.242 3.186 7.325 1.00 98.12 115 VAL A CA 1
ATOM 854 C C . VAL A 1 115 ? -6.428 2.750 6.462 1.00 98.12 115 VAL A C 1
ATOM 856 O O . VAL A 1 115 ? -6.393 1.680 5.854 1.00 98.12 115 VAL A O 1
ATOM 859 N N . GLY A 1 116 ? -7.475 3.577 6.401 1.00 96.75 116 GLY A N 1
ATOM 860 C CA . GLY A 1 116 ? -8.734 3.214 5.745 1.00 96.75 116 GLY A CA 1
ATOM 861 C C . GLY A 1 116 ? -8.696 3.288 4.227 1.00 96.75 116 GLY A C 1
ATOM 862 O O . GLY A 1 116 ? -9.402 2.527 3.565 1.00 96.75 116 GLY A O 1
ATOM 863 N N . LYS A 1 117 ? -7.869 4.170 3.656 1.00 98.19 117 LYS A N 1
ATOM 864 C CA . LYS A 1 117 ? -7.730 4.295 2.204 1.00 98.19 117 LYS A CA 1
ATOM 865 C C . LYS A 1 117 ? -6.275 4.435 1.778 1.00 98.19 117 LYS A C 1
ATOM 867 O O . LYS A 1 117 ? -5.551 5.295 2.275 1.00 98.19 117 LYS A O 1
ATOM 872 N N . LEU A 1 118 ? -5.876 3.628 0.798 1.00 98.62 118 LEU A N 1
ATOM 873 C CA . LEU A 1 118 ? -4.550 3.672 0.190 1.00 98.62 118 LEU A CA 1
ATOM 874 C C . LEU A 1 118 ? -4.650 3.815 -1.326 1.00 98.62 118 LEU A C 1
ATOM 876 O O . LEU A 1 118 ? -5.340 3.034 -1.980 1.00 98.62 118 LEU A O 1
ATOM 880 N N . LEU A 1 119 ? -3.895 4.756 -1.890 1.00 98.56 119 LEU A N 1
ATOM 881 C CA . LEU A 1 119 ? -3.586 4.778 -3.318 1.00 98.56 119 LEU A CA 1
ATOM 882 C C . LEU A 1 119 ? -2.120 4.396 -3.513 1.00 98.56 119 LEU A C 1
ATOM 884 O O . LEU A 1 119 ? -1.216 5.073 -3.028 1.00 98.56 119 LEU A O 1
ATOM 888 N N . LEU A 1 120 ? -1.896 3.298 -4.227 1.00 98.62 120 LEU A N 1
ATOM 889 C CA . LEU A 1 120 ? -0.579 2.747 -4.514 1.00 98.62 120 LEU A CA 1
ATOM 890 C C . LEU A 1 120 ? -0.185 3.101 -5.949 1.00 98.62 120 LEU A C 1
ATOM 892 O O . LEU A 1 120 ? -0.853 2.660 -6.888 1.00 98.62 120 LEU A O 1
ATOM 896 N N . VAL A 1 121 ? 0.896 3.861 -6.123 1.00 98.12 121 VAL A N 1
ATOM 897 C CA . VAL A 1 121 ? 1.354 4.321 -7.440 1.00 98.12 121 VAL A CA 1
ATOM 898 C C . VAL A 1 121 ? 2.762 3.815 -7.728 1.00 98.12 121 VAL A C 1
ATOM 900 O O . VAL A 1 121 ? 3.705 4.161 -7.022 1.00 98.12 121 VAL A O 1
ATOM 903 N N . ASP A 1 122 ? 2.911 2.996 -8.767 1.00 97.12 122 ASP A N 1
ATOM 904 C CA . ASP A 1 122 ? 4.217 2.590 -9.305 1.00 97.12 122 ASP A CA 1
ATOM 905 C C . ASP A 1 122 ? 4.041 2.051 -10.731 1.00 97.12 122 ASP A C 1
ATOM 907 O O . ASP A 1 122 ? 3.135 1.252 -10.981 1.00 97.12 122 ASP A O 1
ATOM 911 N N . PHE A 1 123 ? 4.904 2.463 -11.658 1.00 96.31 123 PHE A N 1
ATOM 912 C CA . PHE A 1 123 ? 4.898 2.007 -13.050 1.00 96.31 123 PHE A CA 1
ATOM 913 C C . PHE A 1 123 ? 5.651 0.684 -13.258 1.00 96.31 123 PHE A C 1
ATOM 915 O O . PHE A 1 123 ? 5.440 0.003 -14.265 1.00 96.31 123 PHE A O 1
ATOM 922 N N . ASP A 1 124 ? 6.520 0.302 -12.322 1.00 96.50 124 ASP A N 1
ATOM 923 C CA . ASP A 1 124 ? 7.352 -0.888 -12.427 1.00 96.50 124 ASP A CA 1
ATOM 924 C C . ASP A 1 124 ? 6.581 -2.189 -12.169 1.00 96.50 124 ASP A C 1
ATOM 926 O O . ASP A 1 124 ? 5.569 -2.271 -11.463 1.00 96.50 124 ASP A O 1
ATOM 930 N N . GLN A 1 125 ? 7.176 -3.274 -12.660 1.00 98.19 125 GLN A N 1
ATOM 931 C CA . GLN A 1 125 ? 6.789 -4.642 -12.340 1.00 98.19 125 GLN A CA 1
ATOM 932 C C . GLN A 1 125 ? 7.713 -5.260 -11.289 1.00 98.19 125 GLN A C 1
ATOM 934 O O . GLN A 1 125 ? 8.868 -4.865 -11.107 1.00 98.19 125 GLN A O 1
ATOM 939 N N . VAL A 1 126 ? 7.208 -6.278 -10.598 1.00 98.38 126 VAL A N 1
ATOM 940 C CA . VAL A 1 126 ? 8.012 -7.121 -9.715 1.00 98.38 126 VAL A CA 1
ATOM 941 C C . VAL A 1 126 ? 9.041 -7.878 -10.557 1.00 98.38 126 VAL A C 1
ATOM 943 O O . VAL A 1 126 ? 8.700 -8.616 -11.480 1.00 98.38 126 VAL A O 1
ATOM 946 N N . SER A 1 127 ? 10.316 -7.744 -10.203 1.00 97.81 127 SER A N 1
ATOM 947 C CA . SER A 1 127 ? 11.430 -8.480 -10.809 1.00 97.81 127 SER A CA 1
ATOM 948 C C . SER A 1 127 ? 12.038 -9.473 -9.817 1.00 97.81 127 SER A C 1
ATOM 950 O O . SER A 1 127 ? 11.913 -9.304 -8.603 1.00 97.81 127 SER A O 1
ATOM 952 N N . LEU A 1 128 ? 12.776 -10.480 -10.298 1.00 98.06 128 LEU A N 1
ATOM 953 C CA . LEU A 1 128 ? 13.486 -11.417 -9.413 1.00 98.06 128 LEU A CA 1
ATOM 954 C C . LEU A 1 128 ? 14.444 -10.709 -8.443 1.00 98.06 128 LEU A C 1
ATOM 956 O O . LEU A 1 128 ? 14.537 -11.100 -7.282 1.00 98.06 128 LEU A O 1
ATOM 960 N N . SER A 1 129 ? 15.125 -9.654 -8.896 1.00 95.88 129 SER A N 1
ATOM 961 C CA . SER A 1 129 ? 16.043 -8.874 -8.060 1.00 95.88 129 SER A CA 1
ATOM 962 C C . SER A 1 129 ? 15.331 -7.948 -7.075 1.00 95.88 129 SER A C 1
ATOM 964 O O . SER A 1 129 ? 15.966 -7.482 -6.135 1.00 95.88 129 SER A O 1
ATOM 966 N N . SER A 1 130 ? 14.038 -7.663 -7.264 1.00 95.75 130 SER A N 1
ATOM 967 C CA . SER A 1 130 ? 13.237 -6.897 -6.300 1.00 95.75 130 SER A CA 1
ATOM 968 C C . SER A 1 130 ? 12.817 -7.728 -5.081 1.00 95.75 130 SER A C 1
ATOM 970 O O . SER A 1 130 ? 12.637 -7.172 -3.999 1.00 95.75 130 SER A O 1
ATOM 972 N N . LEU A 1 131 ? 12.741 -9.060 -5.215 1.00 97.56 131 LEU A N 1
ATOM 973 C CA . LEU A 1 131 ? 12.253 -9.963 -4.162 1.00 97.56 131 LEU A CA 1
ATOM 974 C C . LEU A 1 131 ? 13.109 -9.961 -2.888 1.00 97.56 131 LEU A C 1
ATOM 976 O O . LEU A 1 131 ? 12.635 -10.370 -1.837 1.00 97.56 131 LEU A O 1
ATOM 980 N N . ASN A 1 132 ? 14.359 -9.495 -2.949 1.00 97.25 132 ASN A N 1
ATOM 981 C CA . ASN A 1 132 ? 15.219 -9.402 -1.768 1.00 97.25 132 ASN A CA 1
ATOM 982 C C . ASN A 1 132 ? 14.809 -8.285 -0.791 1.00 97.25 132 ASN A C 1
ATOM 984 O O . ASN A 1 132 ? 15.350 -8.228 0.310 1.00 97.25 132 ASN A O 1
ATOM 988 N N . ARG A 1 133 ? 13.929 -7.367 -1.213 1.00 96.81 133 ARG A N 1
ATOM 989 C CA . ARG A 1 133 ? 13.562 -6.171 -0.439 1.00 96.81 133 ARG A CA 1
ATOM 990 C C . ARG A 1 133 ? 12.122 -5.701 -0.622 1.00 96.81 133 ARG A C 1
ATOM 992 O O . ARG A 1 133 ? 11.748 -4.711 -0.010 1.00 96.81 133 ARG A O 1
ATOM 999 N N . HIS A 1 134 ? 11.336 -6.320 -1.496 1.00 98.00 134 HIS A N 1
ATOM 1000 C CA . HIS A 1 134 ? 9.932 -5.957 -1.667 1.00 98.00 134 HIS A CA 1
ATOM 1001 C C . HIS A 1 134 ? 9.091 -6.619 -0.569 1.00 98.00 134 HIS A C 1
ATOM 1003 O O . HIS A 1 134 ? 9.241 -7.814 -0.329 1.00 98.00 134 HIS A O 1
ATOM 1009 N N . ALA A 1 135 ? 8.198 -5.866 0.075 1.00 97.94 135 ALA A N 1
ATOM 1010 C CA . ALA A 1 135 ? 7.590 -6.269 1.348 1.00 97.94 135 ALA A CA 1
ATOM 1011 C C . ALA A 1 135 ? 6.815 -7.601 1.322 1.00 97.94 135 ALA A C 1
ATOM 1013 O O . ALA A 1 135 ? 6.927 -8.396 2.250 1.00 97.94 135 ALA A O 1
ATOM 1014 N N . VAL A 1 136 ? 6.011 -7.839 0.279 1.00 97.75 136 VAL A N 1
ATOM 1015 C CA . VAL A 1 136 ? 5.088 -8.998 0.213 1.00 97.75 136 VAL A CA 1
ATOM 1016 C C . VAL A 1 136 ? 5.195 -9.814 -1.076 1.00 97.75 136 VAL A C 1
ATOM 1018 O O . VAL A 1 136 ? 4.526 -10.832 -1.217 1.00 97.75 136 VAL A O 1
ATOM 1021 N N . ALA A 1 137 ? 6.000 -9.361 -2.040 1.00 98.12 137 ALA A N 1
ATOM 1022 C CA . ALA A 1 137 ? 6.036 -9.993 -3.354 1.00 98.12 137 ALA A CA 1
ATOM 1023 C C . ALA A 1 137 ? 6.746 -11.344 -3.279 1.00 98.12 137 ALA A C 1
ATOM 1025 O O . ALA A 1 137 ? 7.761 -11.503 -2.598 1.00 98.12 137 ALA A O 1
ATOM 1026 N N . THR A 1 138 ? 6.232 -12.310 -4.028 1.00 98.38 138 THR A N 1
ATOM 1027 C CA . THR A 1 138 ? 6.777 -13.665 -4.095 1.00 98.38 138 THR A CA 1
ATOM 1028 C C . THR A 1 138 ? 7.264 -13.991 -5.505 1.00 98.38 138 THR A C 1
ATOM 1030 O O . THR A 1 138 ? 7.061 -13.235 -6.454 1.00 98.38 138 THR A O 1
ATOM 1033 N N . ARG A 1 139 ? 7.876 -15.169 -5.685 1.00 98.38 139 ARG A N 1
ATOM 1034 C CA . ARG A 1 139 ? 8.271 -15.664 -7.018 1.00 98.38 139 ARG A CA 1
ATOM 1035 C C . ARG A 1 139 ? 7.092 -15.773 -7.989 1.00 98.38 139 ARG A C 1
ATOM 1037 O O . ARG A 1 139 ? 7.309 -15.657 -9.189 1.00 98.38 139 ARG A O 1
ATOM 1044 N N . ALA A 1 140 ? 5.880 -16.000 -7.481 1.00 98.31 140 ALA A N 1
ATOM 1045 C CA . ALA A 1 140 ? 4.671 -16.082 -8.295 1.00 98.31 140 ALA A CA 1
ATOM 1046 C C . ALA A 1 140 ? 4.195 -14.709 -8.796 1.00 98.31 140 ALA A C 1
ATOM 1048 O O . ALA A 1 140 ? 3.402 -14.651 -9.728 1.00 98.31 140 ALA A O 1
ATOM 1049 N N . ASP A 1 141 ? 4.681 -13.620 -8.195 1.00 98.50 141 ASP A N 1
ATOM 1050 C CA . ASP A 1 141 ? 4.276 -12.261 -8.548 1.00 98.50 141 ASP A CA 1
ATOM 1051 C C . ASP A 1 141 ? 5.235 -11.598 -9.554 1.00 98.50 141 ASP A C 1
ATOM 1053 O O . ASP A 1 141 ? 5.003 -10.470 -9.974 1.00 98.50 141 ASP A O 1
ATOM 1057 N N . VAL A 1 142 ? 6.310 -12.277 -9.972 1.00 98.56 142 VAL A N 1
ATOM 1058 C CA . VAL A 1 142 ? 7.269 -11.744 -10.955 1.00 98.56 142 VAL A CA 1
ATOM 1059 C C . VAL A 1 142 ? 6.569 -11.451 -12.287 1.00 98.56 142 VAL A C 1
ATOM 1061 O O . VAL A 1 142 ? 5.879 -12.309 -12.832 1.00 98.56 142 VAL A O 1
ATOM 1064 N N . GLY A 1 143 ? 6.779 -10.244 -12.817 1.00 98.12 143 GLY A N 1
ATOM 1065 C CA . GLY A 1 143 ? 6.111 -9.724 -14.016 1.00 98.12 143 GLY A CA 1
ATOM 1066 C C . GLY A 1 143 ? 4.757 -9.057 -13.745 1.00 98.12 143 GLY A C 1
ATOM 1067 O O . GLY A 1 143 ? 4.173 -8.462 -14.647 1.00 98.12 143 GLY A O 1
ATOM 1068 N N . ILE A 1 144 ? 4.246 -9.107 -12.512 1.00 98.56 144 ILE A N 1
ATOM 1069 C CA . ILE A 1 144 ? 3.039 -8.369 -12.123 1.00 98.56 144 ILE A CA 1
ATOM 1070 C C . ILE A 1 144 ? 3.439 -6.932 -11.748 1.00 98.56 144 ILE A C 1
ATOM 1072 O O . ILE A 1 144 ? 4.448 -6.754 -11.058 1.00 98.56 144 ILE A O 1
ATOM 1076 N N . PRO A 1 145 ? 2.675 -5.894 -12.148 1.00 98.75 145 PRO A N 1
ATOM 1077 C CA . PRO A 1 145 ? 2.895 -4.529 -11.672 1.00 98.75 145 PRO A CA 1
ATOM 1078 C C . PRO A 1 145 ? 2.945 -4.461 -10.142 1.00 98.75 145 PRO A C 1
ATOM 1080 O O . PRO A 1 145 ? 2.084 -5.040 -9.472 1.00 98.75 145 PRO A O 1
ATOM 1083 N N . LYS A 1 146 ? 3.922 -3.746 -9.572 1.00 98.56 146 LYS A N 1
ATOM 1084 C CA . LYS A 1 146 ? 4.132 -3.693 -8.110 1.00 98.56 146 LYS A CA 1
ATOM 1085 C C . LYS A 1 146 ? 2.893 -3.186 -7.367 1.00 98.56 146 LYS A C 1
ATOM 1087 O O . LYS A 1 146 ? 2.496 -3.782 -6.366 1.00 98.56 146 LYS A O 1
ATOM 1092 N N . ALA A 1 147 ? 2.234 -2.154 -7.901 1.00 98.56 147 ALA A N 1
ATOM 1093 C CA . ALA A 1 147 ? 0.996 -1.607 -7.341 1.00 98.56 147 ALA A CA 1
ATOM 1094 C C . ALA A 1 147 ? -0.131 -2.652 -7.282 1.00 98.56 147 ALA A C 1
ATOM 1096 O O . ALA A 1 147 ? -0.793 -2.815 -6.256 1.00 98.56 147 ALA A O 1
ATOM 1097 N N . VAL A 1 148 ? -0.308 -3.420 -8.360 1.00 98.69 148 VAL A N 1
ATOM 1098 C CA . VAL A 1 148 ? -1.321 -4.484 -8.443 1.00 98.69 148 VAL A CA 1
ATOM 1099 C C . VAL A 1 148 ? -0.969 -5.651 -7.519 1.00 98.69 148 VAL A C 1
ATOM 1101 O O . VAL A 1 148 ? -1.848 -6.180 -6.836 1.00 98.69 148 VAL A O 1
ATOM 1104 N N . CYS A 1 149 ? 0.312 -6.025 -7.454 1.00 98.56 149 CYS A N 1
ATOM 1105 C CA . CYS A 1 149 ? 0.817 -7.035 -6.528 1.00 98.56 149 CYS A CA 1
ATOM 1106 C C . CYS A 1 149 ? 0.472 -6.663 -5.079 1.00 98.56 149 CYS A C 1
ATOM 1108 O O . CYS A 1 149 ? -0.151 -7.457 -4.376 1.00 98.56 149 CYS A O 1
ATOM 1110 N N . LEU A 1 150 ? 0.820 -5.451 -4.635 1.00 98.69 150 LEU A N 1
ATOM 1111 C CA . LEU A 1 150 ? 0.513 -5.001 -3.276 1.00 98.69 150 LEU A CA 1
ATOM 1112 C C . LEU A 1 150 ? -0.988 -4.979 -3.008 1.00 98.69 150 LEU A C 1
ATOM 1114 O O . LEU A 1 150 ? -1.404 -5.545 -2.004 1.00 98.69 150 LEU A O 1
ATOM 1118 N N . LYS A 1 151 ? -1.802 -4.432 -3.919 1.00 98.75 151 LYS A N 1
ATOM 1119 C CA . LYS A 1 151 ? -3.265 -4.435 -3.771 1.00 98.75 151 LYS A CA 1
ATOM 1120 C C . LYS A 1 151 ? -3.816 -5.842 -3.529 1.00 98.75 151 LYS A C 1
ATOM 1122 O O . LYS A 1 151 ? -4.564 -6.041 -2.577 1.00 98.75 151 LYS A O 1
ATOM 1127 N N . LYS A 1 152 ? -3.404 -6.825 -4.338 1.00 98.50 152 LYS A N 1
ATOM 1128 C CA . LYS A 1 152 ? -3.815 -8.232 -4.183 1.00 98.50 152 LYS A CA 1
ATOM 1129 C C . LYS A 1 152 ? -3.472 -8.779 -2.794 1.00 98.50 152 LYS A C 1
ATOM 1131 O O . LYS A 1 152 ? -4.319 -9.397 -2.157 1.00 98.50 152 LYS A O 1
ATOM 1136 N N . HIS A 1 153 ? -2.238 -8.575 -2.335 1.00 98.62 153 HIS A N 1
ATOM 1137 C CA . HIS A 1 153 ? -1.795 -9.054 -1.020 1.00 98.62 153 HIS A CA 1
ATOM 1138 C C . HIS A 1 153 ? -2.480 -8.298 0.127 1.00 98.62 153 HIS A C 1
ATOM 1140 O O . HIS A 1 153 ? -2.829 -8.901 1.136 1.00 98.62 153 HIS A O 1
ATOM 1146 N N . PHE A 1 154 ? -2.727 -6.998 -0.029 1.00 98.62 154 PHE A N 1
ATOM 1147 C CA . PHE A 1 154 ? -3.352 -6.157 0.992 1.00 98.62 154 PHE A CA 1
ATOM 1148 C C . PHE A 1 154 ? -4.814 -6.518 1.221 1.00 98.62 154 PHE A C 1
ATOM 1150 O O . PHE A 1 154 ? -5.221 -6.622 2.374 1.00 98.62 154 PHE A O 1
ATOM 1157 N N . SER A 1 155 ? -5.565 -6.825 0.159 1.00 97.88 155 SER A N 1
ATOM 1158 C CA . SER A 1 155 ? -6.945 -7.316 0.281 1.00 97.88 155 SER A CA 1
ATOM 1159 C C . SER A 1 155 ? -7.059 -8.628 1.067 1.00 97.88 155 SER A C 1
ATOM 1161 O O . SER A 1 155 ? -8.127 -8.924 1.587 1.00 97.88 155 SER A O 1
ATOM 1163 N N . ALA A 1 156 ? -5.981 -9.412 1.170 1.00 97.38 156 ALA A N 1
ATOM 1164 C CA . ALA A 1 156 ? -5.940 -10.607 2.014 1.00 97.38 156 ALA A CA 1
ATOM 1165 C C . ALA A 1 156 ? -5.500 -10.318 3.461 1.00 97.38 156 ALA A C 1
ATOM 1167 O O . ALA A 1 156 ? -5.735 -11.142 4.340 1.00 97.38 156 ALA A O 1
ATOM 1168 N N . ILE A 1 157 ? -4.831 -9.187 3.708 1.00 97.62 157 ILE A N 1
ATOM 1169 C CA . ILE A 1 157 ? -4.315 -8.806 5.030 1.00 97.62 157 ILE A CA 1
ATOM 1170 C C . ILE A 1 157 ? -5.352 -7.992 5.803 1.00 97.62 157 ILE A C 1
ATOM 1172 O O . ILE A 1 157 ? -5.602 -8.298 6.961 1.00 97.62 157 ILE A O 1
ATOM 1176 N N . PHE A 1 158 ? -5.918 -6.955 5.186 1.00 97.81 158 PHE A N 1
ATOM 1177 C CA . PHE A 1 158 ? -6.885 -6.056 5.816 1.00 97.81 158 PHE A CA 1
ATOM 1178 C C . PHE A 1 158 ? -7.930 -5.632 4.768 1.00 97.81 158 PHE A C 1
ATOM 1180 O O . PHE A 1 158 ? -7.744 -4.611 4.096 1.00 97.81 158 PHE A O 1
ATOM 1187 N N . PRO A 1 159 ? -8.967 -6.465 4.534 1.00 97.06 159 PRO A N 1
ATOM 1188 C CA . PRO A 1 159 ? -9.948 -6.268 3.462 1.00 97.06 159 PRO A CA 1
ATOM 1189 C C . PRO A 1 159 ? -10.813 -5.013 3.629 1.00 97.06 159 PRO A C 1
ATOM 1191 O O . PRO A 1 159 ? -11.426 -4.567 2.661 1.00 97.06 159 PRO A O 1
ATOM 1194 N N . GLU A 1 160 ? -10.857 -4.439 4.827 1.00 96.88 160 GLU A N 1
ATOM 1195 C CA . GLU A 1 160 ? -11.605 -3.227 5.146 1.00 96.88 160 GLU A CA 1
ATOM 1196 C C . GLU A 1 160 ? -10.950 -1.955 4.593 1.00 96.88 160 GLU A C 1
ATOM 1198 O O . GLU A 1 160 ? -11.628 -0.944 4.405 1.00 96.88 160 GLU A O 1
ATOM 1203 N N . CYS A 1 161 ? -9.645 -1.993 4.302 1.00 97.62 161 CYS A N 1
ATOM 1204 C CA . CYS A 1 161 ? -8.964 -0.882 3.649 1.00 97.62 161 CYS A CA 1
ATOM 1205 C C . CYS A 1 161 ? -9.365 -0.791 2.173 1.00 97.62 161 CYS A C 1
ATOM 1207 O O . CYS A 1 161 ? -9.222 -1.742 1.397 1.00 97.62 161 CYS A O 1
ATOM 1209 N N . HIS A 1 162 ? -9.784 0.398 1.746 1.00 97.75 162 HIS A N 1
ATOM 1210 C CA . HIS A 1 162 ? -9.996 0.699 0.338 1.00 97.75 162 HIS A CA 1
ATOM 1211 C C . HIS A 1 162 ? -8.653 0.934 -0.359 1.00 97.75 162 HIS A C 1
ATOM 1213 O O . HIS A 1 162 ? -8.067 2.015 -0.272 1.00 97.75 162 HIS A O 1
ATOM 1219 N N . VAL A 1 163 ? -8.161 -0.093 -1.055 1.00 98.50 163 VAL A N 1
ATOM 1220 C CA . VAL A 1 163 ? -6.879 -0.047 -1.771 1.00 98.50 163 VAL A CA 1
ATOM 1221 C C . VAL A 1 163 ? -7.084 0.137 -3.276 1.00 98.50 163 VAL A C 1
ATOM 1223 O O . VAL A 1 163 ? -7.638 -0.716 -3.985 1.00 98.50 163 VAL A O 1
ATOM 1226 N N . GLU A 1 164 ? -6.549 1.232 -3.801 1.00 98.31 164 GLU A N 1
ATOM 1227 C CA . GLU A 1 164 ? -6.444 1.522 -5.227 1.00 98.31 164 GLU A CA 1
ATOM 1228 C C . GLU A 1 164 ? -5.002 1.347 -5.709 1.00 98.31 164 GLU A C 1
ATOM 1230 O O . GLU A 1 164 ? -4.046 1.593 -4.979 1.00 98.31 164 GLU A O 1
ATOM 1235 N N . ALA A 1 165 ? -4.845 0.892 -6.951 1.00 98.31 165 ALA A N 1
ATOM 1236 C CA . ALA A 1 165 ? -3.546 0.692 -7.578 1.00 98.31 165 ALA A CA 1
ATOM 1237 C C . ALA A 1 165 ? -3.533 1.405 -8.928 1.00 98.31 165 ALA A C 1
ATOM 1239 O O . ALA A 1 165 ? -4.386 1.121 -9.771 1.00 98.31 165 ALA A O 1
ATOM 1240 N N . LYS A 1 166 ? -2.557 2.291 -9.132 1.00 97.75 166 LYS A N 1
ATOM 1241 C CA . LYS A 1 166 ? -2.311 2.978 -10.401 1.00 97.75 166 LYS A CA 1
ATOM 1242 C C . LYS A 1 166 ? -0.921 2.625 -10.910 1.00 97.75 166 LYS A C 1
ATOM 1244 O O . LYS A 1 166 ? 0.077 2.819 -10.222 1.00 97.75 166 LYS A O 1
ATOM 1249 N N . VAL A 1 167 ? -0.874 2.087 -12.125 1.00 97.62 167 VAL A N 1
ATOM 1250 C CA . VAL A 1 167 ? 0.379 1.741 -12.803 1.00 97.62 167 VAL A CA 1
ATOM 1251 C C . VAL A 1 167 ? 0.814 2.937 -13.639 1.00 97.62 167 VAL A C 1
ATOM 1253 O O . VAL A 1 167 ? 0.612 2.961 -14.849 1.00 97.62 167 VAL A O 1
ATOM 1256 N N . LEU A 1 168 ? 1.322 3.965 -12.960 1.00 95.12 168 LEU A N 1
ATOM 1257 C CA . LEU A 1 168 ? 1.704 5.249 -13.545 1.00 95.12 168 LEU A CA 1
ATOM 1258 C C . LEU A 1 168 ? 3.068 5.681 -13.007 1.00 95.12 168 LEU A C 1
ATOM 1260 O O . LEU A 1 168 ? 3.424 5.377 -11.866 1.00 95.12 168 LEU A O 1
ATOM 1264 N N . LEU A 1 169 ? 3.821 6.391 -13.842 1.00 92.25 169 LEU A N 1
ATOM 1265 C CA . LEU A 1 169 ? 4.977 7.163 -13.404 1.00 92.25 169 LEU A CA 1
ATOM 1266 C C . LEU A 1 169 ? 4.452 8.489 -12.858 1.0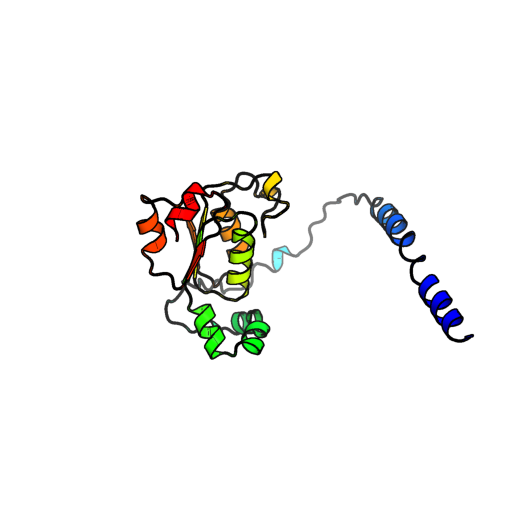0 92.25 169 LEU A C 1
ATOM 1268 O O . LEU A 1 169 ? 3.563 9.064 -13.472 1.00 92.25 169 LEU A O 1
ATOM 1272 N N . TYR A 1 170 ? 4.991 8.964 -11.736 1.00 90.50 170 TYR A N 1
ATOM 1273 C CA . TYR A 1 170 ? 4.664 10.300 -11.248 1.00 90.50 170 TYR A CA 1
ATOM 1274 C C . TYR A 1 170 ? 5.431 11.356 -12.048 1.00 90.50 170 TYR A C 1
ATOM 1276 O O . TYR A 1 170 ? 6.663 11.372 -12.048 1.00 90.50 170 TYR A O 1
ATOM 1284 N N . ASP A 1 171 ? 4.689 12.230 -12.716 1.00 89.12 171 ASP A N 1
ATOM 1285 C CA . ASP A 1 171 ? 5.167 13.383 -13.473 1.00 89.12 171 ASP A CA 1
ATOM 1286 C C . ASP A 1 171 ? 4.071 14.463 -13.542 1.00 89.12 171 ASP A C 1
ATOM 1288 O O . ASP A 1 171 ? 2.949 14.269 -13.068 1.00 89.12 171 ASP A O 1
ATOM 1292 N N . SER A 1 172 ? 4.370 15.601 -14.168 1.00 88.25 172 SER A N 1
ATOM 1293 C CA . SER A 1 172 ? 3.424 16.718 -14.285 1.00 88.25 172 SER A CA 1
ATOM 1294 C C . SER A 1 172 ? 2.129 16.374 -15.029 1.00 88.25 172 SER A C 1
ATOM 1296 O O . SER A 1 172 ? 1.134 17.077 -14.873 1.00 88.25 172 SER A O 1
ATOM 1298 N N . SER A 1 173 ? 2.118 15.310 -15.838 1.00 91.19 173 SER A N 1
ATOM 1299 C CA . SER A 1 173 ? 0.926 14.880 -16.576 1.00 91.19 173 SER A CA 1
ATOM 1300 C C . SER A 1 173 ? -0.001 13.983 -15.754 1.00 91.19 173 SER A C 1
ATOM 1302 O O . SER A 1 173 ? -1.188 13.886 -16.060 1.00 91.19 173 SER A O 1
ATOM 1304 N N . SER A 1 174 ? 0.528 13.345 -14.710 1.00 92.00 174 SER A N 1
ATOM 1305 C CA . SER A 1 174 ? -0.184 12.390 -13.852 1.00 92.00 174 SER A CA 1
ATOM 1306 C C . SER A 1 174 ? -0.469 12.925 -12.447 1.00 92.00 174 SER A C 1
ATOM 1308 O O . SER A 1 174 ? -1.286 12.343 -11.734 1.00 92.00 174 SER A O 1
ATOM 1310 N N . GLU A 1 175 ? 0.156 14.035 -12.048 1.00 91.44 175 GLU A N 1
ATOM 1311 C CA . GLU A 1 175 ? 0.003 14.649 -10.725 1.00 91.44 175 GLU A CA 1
ATOM 1312 C C . GLU A 1 175 ? -1.462 14.919 -10.364 1.00 91.44 175 GLU A C 1
ATOM 1314 O O . GLU A 1 175 ? -1.932 14.466 -9.318 1.00 91.44 175 GLU A O 1
ATOM 1319 N N . GLU A 1 176 ? -2.209 15.588 -11.248 1.00 92.00 176 GLU A N 1
ATOM 1320 C CA . GLU A 1 176 ? -3.629 15.881 -11.022 1.00 92.00 176 GLU A CA 1
ATOM 1321 C C . GLU A 1 176 ? -4.423 14.585 -10.812 1.00 92.00 176 GLU A C 1
ATOM 1323 O O . GLU A 1 176 ? -5.215 14.460 -9.878 1.00 92.00 176 GLU A O 1
ATOM 1328 N N . GLU A 1 177 ? -4.153 13.564 -11.623 1.00 92.81 177 GLU A N 1
ATOM 1329 C CA . GLU A 1 177 ? -4.814 12.271 -11.503 1.00 92.81 177 GLU A CA 1
ATOM 1330 C C . GLU A 1 177 ? -4.472 11.554 -10.176 1.00 92.81 177 GLU A C 1
ATOM 1332 O O . GLU A 1 177 ? -5.328 10.863 -9.604 1.00 92.81 177 GLU A O 1
ATOM 1337 N N . ILE A 1 178 ? -3.235 11.669 -9.693 1.00 92.38 178 ILE A N 1
ATOM 1338 C CA . ILE A 1 178 ? -2.760 10.999 -8.474 1.00 92.38 178 ILE A CA 1
ATOM 1339 C C . ILE A 1 178 ? -3.247 11.736 -7.215 1.00 92.38 178 ILE A C 1
ATOM 1341 O O . ILE A 1 178 ? -3.595 11.087 -6.225 1.00 92.38 178 ILE A O 1
ATOM 1345 N N . LEU A 1 179 ? -3.327 13.069 -7.257 1.00 92.69 179 LEU A N 1
ATOM 1346 C CA . LEU A 1 179 ? -3.608 13.915 -6.091 1.00 92.69 179 LEU A CA 1
ATOM 1347 C C . LEU A 1 179 ? -5.050 14.452 -6.018 1.00 92.69 179 LEU A C 1
ATOM 1349 O O . LEU A 1 179 ? -5.449 14.955 -4.968 1.00 92.69 179 LEU A O 1
ATOM 1353 N N . SER A 1 180 ? -5.868 14.277 -7.064 1.00 87.88 180 SER A N 1
ATOM 1354 C CA . SER A 1 180 ? -7.270 14.755 -7.149 1.00 87.88 180 SER A CA 1
ATOM 1355 C C . SER A 1 180 ? -8.214 14.308 -6.019 1.00 87.88 180 SER A C 1
ATOM 1357 O O . SER A 1 180 ? -9.318 14.835 -5.890 1.00 87.88 180 SER A O 1
ATOM 1359 N N . GLY A 1 181 ? -7.811 13.350 -5.181 1.00 85.88 181 GLY A N 1
ATOM 1360 C CA . GLY A 1 181 ? -8.617 12.808 -4.086 1.00 85.88 181 GLY A CA 1
ATOM 1361 C C . GLY A 1 181 ? -8.438 13.471 -2.715 1.00 85.88 181 GLY A C 1
ATOM 1362 O O . GLY A 1 181 ? -8.972 12.922 -1.756 1.00 85.88 181 GLY A O 1
ATOM 1363 N N . ASN A 1 182 ? -7.696 14.581 -2.603 1.00 90.75 182 ASN A N 1
ATOM 1364 C CA . ASN A 1 182 ? -7.362 15.254 -1.333 1.00 90.75 182 ASN A CA 1
ATOM 1365 C C . ASN A 1 182 ? -6.792 14.293 -0.268 1.00 90.75 182 ASN A C 1
ATOM 1367 O O . ASN A 1 182 ? -7.429 14.072 0.763 1.00 90.75 182 ASN A O 1
ATOM 1371 N N . PRO A 1 183 ? -5.630 13.671 -0.520 1.00 96.19 183 PRO A N 1
ATOM 1372 C CA . PRO A 1 183 ? -5.005 12.804 0.470 1.00 96.19 183 PRO A CA 1
ATOM 1373 C C . PRO A 1 183 ? -4.602 13.575 1.729 1.00 96.19 183 PRO A C 1
ATOM 1375 O O . PRO A 1 183 ? -4.107 14.697 1.640 1.00 96.19 183 PRO A O 1
ATOM 1378 N N . ASP A 1 184 ? -4.749 12.942 2.894 1.00 97.44 184 ASP A N 1
ATOM 1379 C CA . ASP A 1 184 ? -4.241 13.483 4.160 1.00 97.44 184 ASP A CA 1
ATOM 1380 C C . ASP A 1 184 ? -2.708 13.481 4.169 1.00 97.44 184 ASP A C 1
ATOM 1382 O O . ASP A 1 184 ? -2.072 14.377 4.726 1.00 97.44 184 ASP A O 1
ATOM 1386 N N . PHE A 1 185 ? -2.112 12.466 3.533 1.00 97.62 185 PHE A N 1
ATOM 1387 C CA . PHE A 1 185 ? -0.667 12.318 3.403 1.00 97.62 185 PHE A CA 1
ATOM 1388 C C . PHE A 1 185 ? -0.272 11.761 2.036 1.00 97.62 185 PHE A C 1
ATOM 1390 O O . PHE A 1 185 ? -0.919 10.863 1.490 1.00 97.62 185 PHE A O 1
ATOM 1397 N N . VAL A 1 186 ? 0.862 12.242 1.531 1.00 97.00 186 VAL A N 1
ATOM 1398 C CA . VAL A 1 186 ? 1.549 11.691 0.361 1.00 97.00 186 VAL A CA 1
ATOM 1399 C C . VAL A 1 186 ? 2.937 11.242 0.799 1.00 97.00 186 VAL A C 1
ATOM 1401 O O . VAL A 1 186 ? 3.682 12.010 1.406 1.00 97.00 186 VAL A O 1
ATOM 1404 N N . LEU A 1 187 ? 3.281 9.987 0.523 1.00 96.88 187 LEU A N 1
ATOM 1405 C CA . LEU A 1 187 ? 4.602 9.433 0.794 1.00 96.88 187 LEU A CA 1
ATOM 1406 C C . LEU A 1 187 ? 5.395 9.355 -0.507 1.00 96.88 187 LEU A C 1
ATOM 1408 O O . LEU A 1 187 ? 5.111 8.513 -1.362 1.00 96.88 187 LEU A O 1
ATOM 1412 N N . ASP A 1 188 ? 6.430 10.189 -0.603 1.00 94.69 188 ASP A N 1
ATOM 1413 C CA . ASP A 1 188 ? 7.469 10.071 -1.622 1.00 94.69 188 ASP A CA 1
ATOM 1414 C C . ASP A 1 188 ? 8.400 8.897 -1.298 1.00 94.69 188 ASP A C 1
ATOM 1416 O O . ASP A 1 188 ? 9.165 8.926 -0.329 1.00 94.69 188 ASP A O 1
ATOM 1420 N N . CYS A 1 189 ? 8.337 7.849 -2.107 1.00 94.06 189 CYS A N 1
ATOM 1421 C CA . CYS A 1 189 ? 9.235 6.702 -2.042 1.00 94.06 189 CYS A CA 1
ATOM 1422 C C . CYS A 1 189 ? 9.947 6.468 -3.384 1.00 94.06 189 CYS A C 1
ATOM 1424 O O . CYS A 1 189 ? 10.366 5.338 -3.666 1.00 94.06 189 CYS A O 1
ATOM 1426 N N . ILE A 1 190 ? 10.084 7.516 -4.203 1.00 87.69 190 ILE A N 1
ATOM 1427 C CA . ILE A 1 190 ? 10.720 7.450 -5.518 1.00 87.69 190 ILE A CA 1
ATOM 1428 C C . ILE A 1 190 ? 12.246 7.399 -5.353 1.00 87.69 190 ILE A C 1
ATOM 1430 O O . ILE A 1 190 ? 12.846 8.137 -4.568 1.00 87.69 190 ILE A O 1
ATOM 1434 N N . ASP A 1 191 ? 12.892 6.491 -6.083 1.00 76.25 191 ASP A N 1
ATOM 1435 C CA . ASP A 1 191 ? 14.336 6.245 -6.018 1.00 76.25 191 ASP A CA 1
ATOM 1436 C C . ASP A 1 191 ? 15.141 6.977 -7.108 1.00 76.25 191 ASP A C 1
ATOM 1438 O O . ASP A 1 191 ? 16.373 6.973 -7.062 1.00 76.25 191 ASP A O 1
ATOM 1442 N N . ASN A 1 192 ? 14.471 7.665 -8.039 1.00 68.88 192 ASN A N 1
ATOM 1443 C CA . ASN A 1 192 ? 15.108 8.515 -9.041 1.00 68.88 192 ASN A CA 1
ATOM 1444 C C . ASN A 1 192 ? 15.207 9.979 -8.574 1.00 68.88 192 ASN A C 1
ATOM 1446 O O . ASN A 1 192 ? 14.200 10.626 -8.280 1.00 68.88 192 ASN A O 1
ATOM 1450 N N . ILE A 1 193 ? 16.432 10.514 -8.563 1.00 58.91 193 ILE A N 1
ATOM 1451 C CA . ILE A 1 193 ? 16.742 11.902 -8.191 1.00 58.91 193 ILE A CA 1
ATOM 1452 C C . ILE A 1 193 ? 16.007 12.901 -9.098 1.00 58.91 193 ILE A C 1
ATOM 1454 O O . ILE A 1 193 ? 15.530 13.916 -8.595 1.00 58.91 193 ILE A O 1
ATOM 1458 N N . ASP A 1 194 ? 15.851 12.598 -10.391 1.00 54.09 194 ASP A N 1
ATOM 1459 C CA . ASP A 1 194 ? 15.207 13.509 -11.349 1.00 54.09 194 ASP A CA 1
ATOM 1460 C C . ASP A 1 194 ? 13.701 13.676 -11.080 1.00 54.09 194 ASP A C 1
ATOM 1462 O O . ASP A 1 194 ? 13.143 14.751 -11.289 1.00 54.09 194 ASP A O 1
ATOM 1466 N N . THR A 1 195 ? 13.037 12.634 -10.569 1.00 54.19 195 THR A N 1
ATOM 1467 C CA . THR A 1 195 ? 11.609 12.670 -10.212 1.00 54.19 195 THR A CA 1
ATOM 1468 C C . THR A 1 195 ? 11.389 13.253 -8.814 1.00 54.19 195 THR A C 1
ATOM 1470 O O . THR A 1 195 ? 10.385 13.917 -8.574 1.00 54.19 195 THR A O 1
ATOM 1473 N N . LYS A 1 196 ? 12.354 13.084 -7.900 1.00 51.22 196 LYS A N 1
ATOM 1474 C CA . LYS A 1 196 ? 12.261 13.555 -6.509 1.00 51.22 196 LYS A CA 1
ATOM 1475 C C . LYS A 1 196 ? 12.122 15.077 -6.375 1.00 51.22 196 LYS A C 1
ATOM 1477 O O . LYS A 1 196 ? 11.467 15.561 -5.456 1.00 51.22 196 LYS A O 1
ATOM 1482 N N . VAL A 1 197 ? 12.706 15.836 -7.305 1.00 59.75 197 VAL A N 1
ATOM 1483 C CA . VAL A 1 197 ? 12.637 17.310 -7.314 1.00 59.75 197 VAL A CA 1
ATOM 1484 C C . VAL A 1 197 ? 11.214 17.826 -7.581 1.00 59.75 197 VAL A C 1
ATOM 1486 O O . VAL A 1 197 ? 10.912 18.955 -7.220 1.00 59.75 197 VAL A O 1
ATOM 1489 N N . TRP A 1 198 ? 10.322 17.008 -8.149 1.00 52.47 198 TRP A N 1
ATOM 1490 C CA . TRP A 1 198 ? 8.944 17.410 -8.452 1.00 52.47 198 TRP A CA 1
ATOM 1491 C C . TRP A 1 198 ? 7.971 17.274 -7.277 1.00 52.47 198 TRP A C 1
ATOM 1493 O O . TRP A 1 198 ? 6.902 17.870 -7.326 1.00 52.47 198 TRP A O 1
ATOM 1503 N N . LEU A 1 199 ? 8.316 16.507 -6.235 1.00 51.50 199 LEU A N 1
ATOM 1504 C CA . LEU A 1 199 ? 7.439 16.271 -5.077 1.00 51.50 199 LEU A CA 1
ATOM 1505 C C . LEU A 1 199 ? 7.791 17.124 -3.844 1.00 51.50 199 LEU A C 1
ATOM 1507 O O . LEU A 1 199 ? 7.160 16.965 -2.799 1.00 51.50 199 LEU A O 1
ATOM 1511 N N . SER A 1 200 ? 8.828 17.967 -3.949 1.00 44.22 200 SER A N 1
ATOM 1512 C CA . SER A 1 200 ? 9.383 18.788 -2.857 1.00 44.22 200 SER A CA 1
ATOM 1513 C C . SER A 1 200 ? 8.936 20.244 -2.917 1.00 44.22 200 SER A C 1
ATOM 1515 O O . SER A 1 200 ? 8.860 20.786 -4.040 1.00 44.22 200 SER A O 1
#

Nearest PDB structures (foldseek):
  4d79-assembly1_A  TM=9.644E-01  e=6.176E-12  Escherichia coli K-12
  4rdi-assembly2_D  TM=9.643E-01  e=1.096E-11  Escherichia coli
  4d7a-assembly1_B  TM=9.673E-01  e=2.071E-11  Escherichia coli K-12
  4rdh-assembly2_D  TM=9.719E-01  e=3.675E-11  Escherichia coli
  4d7a-assembly2_D  TM=9.693E-01  e=4.741E-11  Escherichia coli K-12

Solvent-accessible surface area (backbone atoms only — not comparable to full-atom values): 12080 Å² total; per-residue (Å²): 128,73,73,70,60,60,60,58,59,61,66,65,66,71,75,73,70,68,69,65,55,56,58,54,51,54,60,63,69,71,68,72,82,76,79,87,74,93,74,93,69,84,66,77,74,67,73,82,73,76,96,74,86,76,81,79,71,86,62,90,86,64,70,66,66,75,40,68,68,54,33,60,76,41,42,70,55,30,74,73,61,34,65,72,53,41,51,52,39,37,69,33,34,38,34,38,36,26,50,46,54,61,22,30,39,52,53,53,49,43,49,74,70,40,33,27,29,39,40,30,30,16,60,51,54,35,44,81,84,44,53,84,48,31,64,82,62,51,87,88,42,52,74,37,42,34,21,55,51,50,42,61,55,38,54,74,73,47,65,83,36,50,68,45,59,39,78,42,68,84,45,91,89,36,44,62,77,72,52,72,76,70,54,80,42,76,43,88,35,62,86,49,73,83,55,49,66,76,82,105

Secondary structure (DSSP, 8-state):
--THHHHHHHHSSSSSSSHHHHHHHHHHHTT----------GGGGSSS-----------TTS-GGGSHHHHHHTHHHHHHH-HHHHHHHHH-EEEEE--SHHHHHHHHHHHHHT-SEEEEE--PBP-TTTTTT-SS--GGGTTSBHHHHHHHHHHHH-TTSEEEEE----STTTHHHHHTT--SEEEE----HHHHTT--

Foldseek 3Di:
DPVVVVVVVVVVPPPPPPPVVVVVVVVVVPPDPDDDDDDDDDPVVVPPDDPDPPPPPPDPPDQPCVDPVSVVLQVVLCVVQNPVRLSVLLVFAEEEADQALPRQVVVVVSLSSNRQEYEYEAQDFDDPVRVVRGDDDDPVRGPPRSQVRSVVVSCVVHVNHHYHYDNDHDDPVCCCVRCVPPGPYYHDPDPDPVRVVVVD

Mean predicted aligned error: 15.04 Å

pLDDT: mean 77.57, std 25.81, range [31.41, 98.75]

InterPro domains:
  IPR000594 THIF-type NAD/FAD binding fold [PF00899] (75-199)
  IPR035985 Ubiquitin-activating enzyme-like [SSF69572] (72-199)
  IPR045886 ThiF/MoeB/HesA family [PTHR43267] (14-199)

Organism: Brassica cretica (NCBI:txid69181)